Protein AF-A7SRP8-F1 (afdb_monomer_lite)

Sequence (319 aa):
MGIQAYKISFKLIVVVVVVLTVLYFSLIRKPLQKTNQPTSQPNRGVSLLTLNIWFGEYQTRERMVAIGRAVDSIKPGIIAFQEVTFRNLALLKTQDWFKRYTLLLDENSTKLDPYFVVLLTKFKVLNWRNIPFATSRMGRSLLLAQLQINTIDENVQVSIPFTIATSHLESMDYSSKEREKQLAFSLKMLAGFADVCLMGDLNLEPKVDGDILLPLPWFDAWLAILNHTESNGYTWNVGANPYAKISEPDVAENRFDRIICKLSNFAVKSVDILESDNSGAYFSDHFALHAELGVGILSDSRQYNRNASNKLEFRRKIT

Secondary structure (DSSP, 8-state):
---------HHHHHHHHHHHHHHHHHHH-----------PPPBSEEEEEEEE-----TTHHHHHHHHHHHHHHH--SEEEEEEE-HHHHHHHHTSGGGGGSEEE--HHHHTSSSSEEEEEESSEEEEEEEEE-TT-SS--EEEEEEEEEEEEETTEEEEEEEEEEEE----SGGGHHHHHHHHHHHHHHHTT-SSEEEEEE----TTTT-EEEPBTT-EETTTTSTT--GGG--SB-TTT-HHHHHH-TTPPPB--EEEEEE-SSEEEEEEEEE-B-TTS-B-SSBPEEEEEEEES--S-GGGG-TT-BSS-EEE----

Organism: Nematostella vectensis (NCBI:txid45351)

Foldseek 3Di:
DDDDDDDDDPVNVVVVVVVVVVVVVVVPPDPPPPDPAPPDDADQFFKEKEDAQDLDPPCLLLLLVFVLLQCVVSVGQKYKYWFAAPVSVVSNVVHPSQVQWDKDDDCVLPVPARGGMIMTGSFDWPDWDWAFDPPDPRRKIKTKTWGWHFHDDPNDTDTDIAMEIEIQFHADLVCLVRLLVVVQVNCVVCVPHQKYKYWYQSNCFCQRQNDKAAAPLKFWLQLQDPPRDFVVQFQADLVPAVQLCVPPVPDHTGNRITIMIRHAFKDWPDKDWAQTHPVRHGNHSTTMIITIIGTDGDPDSVSRHPPHDNGIDRDHDDD

Radius of gyration: 22.69 Å; chains: 1; bounding box: 45×93×55 Å

pLDDT: mean 87.57, std 16.43, range [34.28, 98.94]

InterPro domains:
  IPR005135 Endonuclease/exonuclease/phosphatase [PF03372] (49-286)
  IPR036691 Endonuclease/exonuclease/phosphatase superfamily [G3DSA:3.60.10.10] (39-296)
  IPR036691 Endonuclease/exonuclease/phosphatase superfamily [SSF56219] (36-293)
  IPR051547 Tyrosyl-DNA phosphodiesterase 2-like [PTHR15822] (38-293)

Structure (mmCIF, N/CA/C/O backbone):
data_AF-A7SRP8-F1
#
_entry.id   AF-A7SRP8-F1
#
loop_
_atom_site.group_PDB
_atom_site.id
_atom_site.type_symbol
_atom_site.label_atom_id
_atom_site.label_alt_id
_atom_site.label_comp_id
_atom_site.label_asym_id
_atom_site.label_entity_id
_atom_site.label_seq_id
_atom_site.pdbx_PDB_ins_code
_atom_site.Cartn_x
_atom_site.Cartn_y
_atom_site.Cartn_z
_atom_site.occupancy
_atom_site.B_iso_or_equiv
_atom_site.auth_seq_id
_atom_site.auth_comp_id
_atom_site.auth_asym_id
_atom_site.auth_atom_id
_atom_site.pdbx_PDB_model_num
ATOM 1 N N . MET A 1 1 ? -9.170 -75.605 13.969 1.00 44.66 1 MET A N 1
ATOM 2 C CA . MET A 1 1 ? -8.667 -74.371 14.612 1.00 44.66 1 MET A CA 1
ATOM 3 C C . MET A 1 1 ? -9.456 -73.202 14.044 1.00 44.66 1 MET A C 1
ATOM 5 O O . MET A 1 1 ? -9.258 -72.864 12.887 1.00 44.66 1 MET A O 1
ATOM 9 N N . GLY A 1 2 ? -10.444 -72.693 14.784 1.00 39.50 2 GLY A N 1
ATOM 10 C CA . GLY A 1 2 ? -11.309 -71.602 14.324 1.00 39.50 2 GLY A CA 1
ATOM 11 C C . GLY A 1 2 ? -10.699 -70.243 14.658 1.00 39.50 2 GLY A C 1
ATOM 12 O O . GLY A 1 2 ? -10.367 -69.996 15.813 1.00 39.50 2 GLY A O 1
ATOM 13 N N . ILE A 1 3 ? -10.541 -69.377 13.656 1.00 46.03 3 ILE A N 1
ATOM 14 C CA . ILE A 1 3 ? -10.105 -67.988 13.838 1.00 46.03 3 ILE A CA 1
ATOM 15 C C . ILE A 1 3 ? -11.324 -67.173 14.281 1.00 46.03 3 ILE A C 1
ATOM 17 O O . ILE A 1 3 ? -12.303 -67.046 13.547 1.00 46.03 3 ILE A O 1
ATOM 21 N N . GLN A 1 4 ? -11.274 -66.635 15.497 1.00 45.31 4 GLN A N 1
ATOM 22 C CA . GLN A 1 4 ? -12.316 -65.776 16.047 1.00 45.31 4 GLN A CA 1
ATOM 23 C C . GLN A 1 4 ? -12.135 -64.354 15.495 1.00 45.31 4 GLN A C 1
ATOM 25 O O . GLN A 1 4 ? -11.216 -63.633 15.877 1.00 45.31 4 GLN A O 1
ATOM 30 N N . ALA A 1 5 ? -12.996 -63.954 14.558 1.00 52.84 5 ALA A N 1
ATOM 31 C CA . ALA A 1 5 ? -13.008 -62.596 14.025 1.00 52.84 5 ALA A CA 1
ATOM 32 C C . ALA A 1 5 ? -13.598 -61.630 15.067 1.00 52.84 5 ALA A C 1
ATOM 34 O O . ALA A 1 5 ? -14.787 -61.688 15.388 1.00 52.84 5 ALA A O 1
ATOM 35 N N . TYR A 1 6 ? -12.770 -60.728 15.595 1.00 57.66 6 TYR A N 1
ATOM 36 C CA . TYR A 1 6 ? -13.219 -59.658 16.483 1.00 57.66 6 TYR A CA 1
ATOM 37 C C . TYR A 1 6 ? -14.038 -58.631 15.688 1.00 57.66 6 TYR A C 1
ATOM 39 O O . TYR A 1 6 ? -13.503 -57.881 14.872 1.00 57.66 6 TYR A O 1
ATOM 47 N N . LYS A 1 7 ? -15.352 -58.571 15.936 1.00 58.12 7 LYS A N 1
ATOM 48 C CA . LYS A 1 7 ? -16.208 -57.475 15.460 1.00 58.12 7 LYS A CA 1
ATOM 49 C C . LYS A 1 7 ? -15.919 -56.223 16.288 1.00 58.12 7 LYS A C 1
ATOM 51 O O . LYS A 1 7 ? -16.481 -56.037 17.364 1.00 58.12 7 LYS A O 1
ATOM 56 N N . ILE A 1 8 ? -15.047 -55.359 15.781 1.00 61.31 8 ILE A N 1
ATOM 57 C CA . ILE A 1 8 ? -14.863 -54.013 16.328 1.00 61.31 8 ILE A CA 1
ATOM 58 C C . ILE A 1 8 ? -16.130 -53.209 16.009 1.00 61.31 8 ILE A C 1
ATOM 60 O O . ILE A 1 8 ? -16.542 -53.116 14.853 1.00 61.31 8 ILE A O 1
ATOM 64 N N . SER A 1 9 ? -16.791 -52.664 17.032 1.00 74.75 9 SER A N 1
ATOM 65 C CA . SER A 1 9 ? -18.028 -51.906 16.825 1.00 74.75 9 SER A CA 1
ATOM 66 C C . SER A 1 9 ? -17.741 -50.585 16.102 1.00 74.75 9 SER A C 1
ATOM 68 O O . SER A 1 9 ? -16.787 -49.879 16.428 1.00 74.75 9 SER A O 1
ATOM 70 N N . PHE A 1 10 ? -18.594 -50.213 15.143 1.00 71.12 10 PHE A N 1
ATOM 71 C CA . PHE A 1 10 ? -18.479 -48.951 14.398 1.00 71.12 10 PHE A CA 1
ATOM 72 C C . PHE A 1 10 ? -18.411 -47.726 15.328 1.00 71.12 10 PHE A C 1
ATOM 74 O O . PHE A 1 10 ? -17.653 -46.793 15.082 1.00 71.12 10 PHE A O 1
ATOM 81 N N . LYS A 1 11 ? -19.128 -47.768 16.461 1.00 71.88 11 LYS A N 1
ATOM 82 C CA . LYS A 1 11 ? -19.061 -46.730 17.502 1.00 71.88 11 LYS A CA 1
ATOM 83 C C . LYS A 1 11 ? -17.658 -46.589 18.099 1.00 71.88 11 LYS A C 1
ATOM 85 O O . LYS A 1 11 ? -17.222 -45.466 18.323 1.00 71.88 11 LYS A O 1
ATOM 90 N N . LEU A 1 12 ? -16.942 -47.694 18.318 1.00 76.00 12 LEU A N 1
ATOM 91 C CA . LEU A 1 12 ? -15.576 -47.660 18.845 1.00 76.00 12 LEU A CA 1
ATOM 92 C C . LEU A 1 12 ? -14.605 -47.037 17.832 1.00 76.00 12 LEU A C 1
ATOM 94 O O . LEU A 1 12 ? -13.764 -46.233 18.216 1.00 76.00 12 LEU A O 1
ATOM 98 N N . ILE A 1 13 ? -14.772 -47.334 16.539 1.00 77.00 13 ILE A N 1
ATOM 99 C CA . ILE A 1 13 ? -13.963 -46.738 15.463 1.00 77.00 13 ILE A CA 1
ATOM 100 C C . ILE A 1 13 ? -14.189 -45.223 15.397 1.00 77.00 13 ILE A C 1
ATOM 102 O O . ILE A 1 13 ? -13.224 -44.465 15.368 1.00 77.00 13 ILE A O 1
ATOM 106 N N . VAL A 1 14 ? -15.446 -44.770 15.440 1.00 77.56 14 VAL A N 1
ATOM 107 C CA . VAL A 1 14 ? -15.775 -43.334 15.416 1.00 77.56 14 VAL A CA 1
ATOM 108 C C . VAL A 1 14 ? -15.189 -42.611 16.630 1.00 77.56 14 VAL A C 1
ATOM 110 O O . VAL A 1 14 ? -14.592 -41.550 16.470 1.00 77.56 14 VAL A O 1
ATOM 113 N N . VAL A 1 15 ? -15.290 -43.192 17.831 1.00 83.94 15 VAL A N 1
ATOM 114 C CA . VAL A 1 15 ? -14.702 -42.602 19.045 1.00 83.94 15 VAL A CA 1
ATOM 115 C C . VAL A 1 15 ? -13.183 -42.496 18.922 1.00 83.94 15 VAL A C 1
ATOM 117 O O . VAL A 1 15 ? -12.629 -41.438 19.207 1.00 83.94 15 VAL A O 1
ATOM 120 N N . VAL A 1 16 ? -12.508 -43.543 18.441 1.00 84.25 16 VAL A N 1
ATOM 121 C CA . VAL A 1 16 ? -11.051 -43.523 18.245 1.00 84.25 16 VAL A CA 1
ATOM 122 C C . VAL A 1 16 ? -10.647 -42.460 17.220 1.00 84.25 16 VAL A C 1
ATOM 124 O O . VAL A 1 16 ? -9.724 -41.695 17.481 1.00 84.25 16 VAL A O 1
ATOM 127 N N . VAL A 1 17 ? -11.360 -42.338 16.096 1.00 82.69 17 VAL A N 1
ATOM 128 C CA . VAL A 1 17 ? -11.073 -41.319 15.070 1.00 82.69 17 VAL A CA 1
ATOM 129 C C . VAL A 1 17 ? -11.290 -39.900 15.601 1.00 82.69 17 VAL A C 1
ATOM 131 O O . VAL A 1 17 ? -10.456 -39.030 15.349 1.00 82.69 17 VAL A O 1
ATOM 134 N N . VAL A 1 18 ? -12.356 -39.654 16.371 1.00 83.44 18 VAL A N 1
ATOM 135 C CA . VAL A 1 18 ? -12.624 -38.342 16.991 1.00 83.44 18 VAL A CA 1
ATOM 136 C C . VAL A 1 18 ? -11.558 -37.999 18.033 1.00 83.44 18 VAL A C 1
ATOM 138 O O . VAL A 1 18 ? -11.040 -36.886 18.045 1.00 83.44 18 VAL A O 1
ATOM 141 N N . VAL A 1 19 ? -11.166 -38.956 18.876 1.00 84.62 19 VAL A N 1
ATOM 142 C CA . VAL A 1 19 ? -10.107 -38.747 19.874 1.00 84.62 19 VAL A CA 1
ATOM 143 C C . VAL A 1 19 ? -8.769 -38.466 19.192 1.00 84.62 19 VAL A C 1
ATOM 145 O O . VAL A 1 19 ? -8.087 -37.513 19.564 1.00 84.62 19 VAL A O 1
ATOM 148 N N . LEU A 1 20 ? -8.412 -39.226 18.153 1.00 80.38 20 LEU A N 1
ATOM 149 C CA . LEU A 1 20 ? -7.174 -39.010 17.404 1.00 80.38 20 LEU A CA 1
ATOM 150 C C . LEU A 1 20 ? -7.172 -37.672 16.656 1.00 80.38 20 LEU A C 1
ATOM 152 O O . LEU A 1 20 ? -6.144 -37.003 16.638 1.00 80.38 20 LEU A O 1
ATOM 156 N N . THR A 1 21 ? -8.305 -37.236 16.096 1.00 73.81 21 THR A N 1
ATOM 157 C CA . THR A 1 21 ? -8.408 -35.911 15.456 1.00 73.81 21 THR A CA 1
ATOM 158 C C . THR A 1 21 ? -8.327 -34.779 16.474 1.00 73.81 21 THR A C 1
ATOM 160 O O . THR A 1 21 ? -7.587 -33.826 16.246 1.00 73.81 21 THR A O 1
ATOM 163 N N . VAL A 1 22 ? -8.991 -34.881 17.629 1.00 74.75 22 VAL A N 1
ATOM 164 C CA . VAL A 1 22 ? -8.872 -33.884 18.708 1.00 74.75 22 VAL A CA 1
ATOM 165 C C . VAL A 1 22 ? -7.436 -33.804 19.235 1.00 74.75 22 VAL A C 1
ATOM 167 O O . VAL A 1 22 ? -6.913 -32.702 19.403 1.00 74.75 22 VAL A O 1
ATOM 170 N N . LEU A 1 23 ? -6.765 -34.944 19.433 1.00 73.44 23 LEU A N 1
ATOM 171 C CA . LEU A 1 23 ? -5.358 -34.988 19.844 1.00 73.44 23 LEU A CA 1
ATOM 172 C C . LEU A 1 23 ? -4.432 -34.413 18.764 1.00 73.44 23 LEU A C 1
ATOM 174 O O . LEU A 1 23 ? -3.546 -33.628 19.089 1.00 73.44 23 LEU A O 1
ATOM 178 N N . TYR A 1 24 ? -4.673 -34.719 17.487 1.00 73.88 24 TYR A N 1
ATOM 179 C CA . TYR A 1 24 ? -3.949 -34.139 16.351 1.00 73.88 24 TYR A CA 1
ATOM 180 C C . TYR A 1 24 ? -4.095 -32.609 16.311 1.00 73.88 24 TYR A C 1
ATOM 182 O O . TYR A 1 24 ? -3.096 -31.892 16.260 1.00 73.88 24 TYR A O 1
ATOM 190 N N . PHE A 1 25 ? -5.315 -32.080 16.453 1.00 63.88 25 PHE A N 1
ATOM 191 C CA . PHE A 1 25 ? -5.549 -30.633 16.527 1.00 63.88 25 PHE A CA 1
ATOM 192 C C . PHE A 1 25 ? -4.970 -29.997 17.801 1.00 63.88 25 PHE A C 1
ATOM 194 O O . PHE A 1 25 ? -4.530 -28.848 17.758 1.00 63.88 25 PHE A O 1
ATOM 201 N N . SER A 1 26 ? -4.920 -30.726 18.920 1.00 64.88 26 SER A N 1
ATOM 202 C CA . SER A 1 26 ? -4.280 -30.264 20.157 1.00 64.88 26 SER A CA 1
ATOM 203 C C . SER A 1 26 ? -2.753 -30.220 20.052 1.00 64.88 26 SER A C 1
ATOM 205 O O . SER A 1 26 ? -2.142 -29.333 20.638 1.00 64.88 26 SER A O 1
ATOM 207 N N . LEU A 1 27 ? -2.137 -31.147 19.314 1.00 63.78 27 LEU A N 1
ATOM 208 C CA . LEU A 1 27 ? -0.685 -31.221 19.114 1.00 63.78 27 LEU A CA 1
ATOM 209 C C . LEU A 1 27 ? -0.180 -30.215 18.064 1.00 63.78 27 LEU A C 1
ATOM 211 O O . LEU A 1 27 ? 0.965 -29.779 18.137 1.00 63.78 27 LEU A O 1
ATOM 215 N N . ILE A 1 28 ? -1.031 -29.810 17.113 1.00 54.53 28 ILE A N 1
ATOM 216 C CA . ILE A 1 28 ? -0.697 -28.809 16.077 1.00 54.53 28 ILE A CA 1
ATOM 217 C C . ILE A 1 28 ? -1.004 -27.380 16.533 1.00 54.53 28 ILE A C 1
ATOM 219 O O . ILE A 1 28 ? -0.460 -26.420 15.979 1.00 54.53 28 ILE A O 1
ATOM 223 N N . ARG A 1 29 ? -1.818 -27.208 17.584 1.00 44.66 29 ARG A N 1
ATOM 224 C CA . ARG A 1 29 ? -1.926 -25.930 18.295 1.00 44.66 29 ARG A CA 1
ATOM 225 C C . ARG A 1 29 ? -0.590 -25.622 18.964 1.00 44.66 29 ARG A C 1
ATOM 227 O O . ARG A 1 29 ? -0.362 -25.940 20.127 1.00 44.66 29 ARG A O 1
ATOM 234 N N . LYS A 1 30 ? 0.292 -24.951 18.222 1.00 43.34 30 LYS A N 1
ATOM 235 C CA . LYS A 1 30 ? 1.431 -24.255 18.814 1.00 43.34 30 LYS A CA 1
ATOM 236 C C . LYS A 1 30 ? 0.884 -23.331 19.909 1.00 43.34 30 LYS A C 1
ATOM 238 O O . LYS A 1 30 ? -0.103 -22.632 19.656 1.00 43.34 30 LYS A O 1
ATOM 243 N N . PRO A 1 31 ? 1.479 -23.315 21.112 1.00 39.53 31 PRO A N 1
ATOM 244 C CA . PRO A 1 31 ? 1.106 -22.332 22.113 1.00 39.53 31 PRO A CA 1
ATOM 245 C C . PRO A 1 31 ? 1.262 -20.946 21.487 1.00 39.53 31 PRO A C 1
ATOM 247 O O . PRO A 1 31 ? 2.284 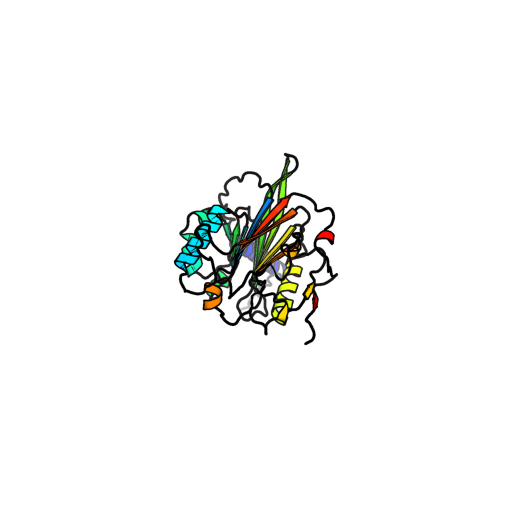-20.660 20.860 1.00 39.53 31 PRO A O 1
ATOM 250 N N . LEU A 1 32 ? 0.230 -20.110 21.626 1.00 38.62 32 LEU A N 1
ATOM 251 C CA . LEU A 1 32 ? 0.307 -18.690 21.300 1.00 38.62 32 LEU A CA 1
ATOM 252 C C . LEU A 1 32 ? 1.546 -18.136 22.002 1.00 38.62 32 LEU A C 1
ATOM 254 O O . LEU A 1 32 ? 1.571 -18.021 23.230 1.00 38.62 32 LEU A O 1
ATOM 258 N N . GLN A 1 33 ? 2.589 -17.830 21.230 1.00 35.84 33 GLN A N 1
ATOM 259 C CA . GLN A 1 33 ? 3.704 -17.059 21.747 1.00 35.84 33 GLN A CA 1
ATOM 260 C C . GLN A 1 33 ? 3.121 -15.719 22.182 1.00 35.84 33 GLN A C 1
ATOM 262 O O . GLN A 1 33 ? 2.649 -14.935 21.360 1.00 35.84 33 GLN A O 1
ATOM 267 N N . LYS A 1 34 ? 3.115 -15.475 23.496 1.00 34.28 34 LYS A N 1
ATOM 268 C CA . LYS A 1 34 ? 2.889 -14.140 24.036 1.00 34.28 34 LYS A CA 1
ATOM 269 C C . LYS A 1 34 ? 4.030 -13.267 23.531 1.00 34.28 34 LYS A C 1
ATOM 271 O O . LYS A 1 34 ? 5.129 -13.290 24.075 1.00 34.28 34 LYS A O 1
ATOM 276 N N . THR A 1 35 ? 3.776 -12.514 22.471 1.00 37.47 35 THR A N 1
ATOM 277 C CA . THR A 1 35 ? 4.610 -11.373 22.121 1.00 37.47 35 THR A CA 1
ATOM 278 C C . THR A 1 35 ? 4.453 -10.354 23.241 1.00 37.47 35 THR A C 1
ATOM 280 O O . THR A 1 35 ? 3.339 -9.885 23.487 1.00 37.47 35 THR A O 1
ATOM 283 N N . ASN A 1 36 ? 5.544 -10.037 23.939 1.00 34.72 36 ASN A N 1
ATOM 284 C CA . ASN A 1 36 ? 5.597 -8.897 24.848 1.00 34.72 36 ASN A CA 1
ATOM 285 C C . ASN A 1 36 ? 5.353 -7.636 24.016 1.00 34.72 36 ASN A C 1
ATOM 287 O O . ASN A 1 36 ? 6.264 -7.129 23.367 1.00 34.72 36 ASN A O 1
ATOM 291 N N . GLN A 1 37 ? 4.104 -7.179 23.973 1.00 45.19 37 GLN A N 1
ATOM 292 C CA . GLN A 1 37 ? 3.762 -5.929 23.319 1.00 45.19 37 GLN A CA 1
ATOM 293 C C . GLN A 1 37 ? 3.942 -4.784 24.320 1.00 45.19 37 GLN A C 1
ATOM 295 O O . GLN A 1 37 ? 3.447 -4.886 25.446 1.00 45.19 37 GLN A O 1
ATOM 300 N N . PRO A 1 38 ? 4.635 -3.698 23.940 1.00 39.12 38 PRO A N 1
ATOM 301 C CA . PRO A 1 38 ? 4.647 -2.490 24.743 1.00 39.12 38 PRO A CA 1
ATOM 302 C C . PRO A 1 38 ? 3.213 -1.970 24.880 1.00 39.12 38 PRO A C 1
ATOM 304 O O . PRO A 1 38 ? 2.466 -1.918 23.903 1.00 39.12 38 PRO A O 1
ATOM 307 N N . THR A 1 39 ? 2.826 -1.569 26.088 1.00 39.41 39 THR A N 1
ATOM 308 C CA . THR A 1 39 ? 1.588 -0.824 26.335 1.00 39.41 39 THR A CA 1
ATOM 309 C C . THR A 1 39 ? 1.635 0.487 25.552 1.00 39.41 39 THR A C 1
ATOM 311 O O . THR A 1 39 ? 2.349 1.416 25.929 1.00 39.41 39 THR A O 1
ATOM 314 N N . SER A 1 40 ? 0.922 0.541 24.426 1.00 49.28 40 SER A N 1
ATOM 315 C CA . SER A 1 40 ? 0.852 1.717 23.560 1.00 49.28 40 SER A CA 1
ATOM 316 C C . SER A 1 40 ? -0.047 2.782 24.183 1.00 49.28 40 SER A C 1
ATOM 318 O O . SER A 1 40 ? -1.163 2.469 24.607 1.00 49.28 40 SER A O 1
ATOM 320 N N . GLN A 1 41 ? 0.399 4.040 24.177 1.00 49.19 41 GLN A N 1
ATOM 321 C CA . GLN A 1 41 ? -0.503 5.169 24.393 1.00 49.19 41 GLN A CA 1
ATOM 322 C C . GLN A 1 41 ? -1.664 5.123 23.384 1.00 49.19 41 GLN A C 1
ATOM 324 O O . GLN A 1 41 ? -1.494 4.568 22.294 1.00 49.19 41 GLN A O 1
ATOM 329 N N . PRO A 1 42 ? -2.843 5.666 23.722 1.00 57.44 42 PRO A N 1
ATOM 330 C CA . PRO A 1 42 ? -3.966 5.647 22.800 1.00 57.44 42 PRO A CA 1
ATOM 331 C C . PRO A 1 42 ? -3.637 6.456 21.543 1.00 57.44 42 PRO A C 1
ATOM 333 O O . PRO A 1 42 ? -3.233 7.618 21.625 1.00 57.44 42 PRO A O 1
ATOM 336 N N . ASN A 1 43 ? -3.813 5.846 20.375 1.00 63.38 43 ASN A N 1
ATOM 337 C CA . ASN A 1 43 ? -3.557 6.514 19.105 1.00 63.38 43 ASN A CA 1
ATOM 338 C C . ASN A 1 43 ? -4.761 7.378 18.735 1.00 63.38 43 ASN A C 1
ATOM 340 O O . ASN A 1 43 ? -5.891 6.915 18.822 1.00 63.38 43 ASN A O 1
ATOM 344 N N . ARG A 1 44 ? -4.552 8.608 18.259 1.00 71.19 44 ARG A N 1
ATOM 345 C CA . ARG A 1 44 ? -5.648 9.474 17.768 1.00 71.19 44 ARG A CA 1
ATOM 346 C C . ARG A 1 44 ? -6.173 9.076 16.376 1.00 71.19 44 ARG A C 1
ATOM 348 O O . ARG A 1 44 ? -7.023 9.762 15.817 1.00 71.19 44 ARG A O 1
ATOM 355 N N . GLY A 1 45 ? -5.652 7.988 15.811 1.00 84.50 45 GLY A N 1
ATOM 356 C CA . GLY A 1 45 ? -5.916 7.566 14.444 1.00 84.50 45 GLY A CA 1
ATOM 357 C C . GLY A 1 45 ? -5.077 6.364 14.007 1.00 84.50 45 GLY A C 1
ATOM 358 O O . GLY A 1 45 ? -4.435 5.698 14.827 1.00 84.50 45 GLY A O 1
ATOM 359 N N . VAL A 1 46 ? -5.080 6.102 12.703 1.00 93.31 46 VAL A N 1
ATOM 360 C CA . VAL A 1 46 ? -4.334 5.030 12.040 1.00 93.31 46 VAL A CA 1
ATOM 361 C C . VAL A 1 46 ? -3.488 5.634 10.931 1.00 93.31 46 VAL A C 1
ATOM 363 O O . VAL A 1 46 ? -4.016 6.113 9.934 1.00 93.31 46 VAL A O 1
ATOM 366 N N . SER A 1 47 ? -2.174 5.566 11.101 1.00 97.25 47 SER A N 1
ATOM 367 C CA . SER A 1 47 ? -1.208 5.970 10.084 1.00 97.25 47 SER A CA 1
ATOM 368 C C . SER A 1 47 ? -0.840 4.762 9.216 1.00 97.25 47 SER A C 1
ATOM 370 O O . SER A 1 47 ? -0.395 3.735 9.750 1.00 97.25 47 SER A O 1
ATOM 372 N N . LEU A 1 48 ? -1.059 4.863 7.906 1.00 98.69 48 LEU A N 1
ATOM 373 C CA . LEU A 1 48 ? -0.847 3.815 6.904 1.00 98.69 48 LEU A CA 1
ATOM 374 C C . LEU A 1 48 ? 0.285 4.215 5.958 1.00 98.69 48 LEU A C 1
ATOM 376 O O . LEU A 1 48 ? 0.265 5.317 5.429 1.00 98.69 48 LEU A O 1
ATOM 380 N N . LEU A 1 49 ? 1.228 3.317 5.690 1.00 98.88 49 LEU A N 1
ATOM 381 C CA . LEU A 1 49 ? 2.254 3.497 4.661 1.00 98.88 49 LEU A CA 1
ATOM 382 C C . LEU A 1 49 ? 2.240 2.291 3.720 1.00 98.88 49 LEU A C 1
ATOM 384 O O . LEU A 1 49 ? 2.296 1.157 4.194 1.00 98.88 49 LEU A O 1
ATOM 388 N N . THR A 1 50 ? 2.209 2.510 2.409 1.00 98.94 50 THR A N 1
ATOM 389 C CA . THR A 1 50 ? 2.413 1.445 1.420 1.00 98.94 50 THR A CA 1
ATOM 390 C C . THR A 1 50 ? 3.468 1.832 0.395 1.00 98.94 50 THR A C 1
ATOM 392 O O . THR A 1 50 ? 3.545 2.995 0.005 1.00 98.94 50 THR A O 1
ATOM 395 N N . LEU A 1 51 ? 4.290 0.865 -0.009 1.00 98.88 51 LEU A N 1
ATOM 396 C CA . LEU A 1 51 ? 5.351 1.058 -0.994 1.00 98.88 51 LEU A CA 1
ATOM 397 C C . LEU A 1 51 ? 5.739 -0.278 -1.646 1.00 98.88 51 LEU A C 1
ATOM 399 O O . LEU A 1 51 ? 6.134 -1.214 -0.943 1.00 98.88 51 LEU A O 1
ATOM 403 N N . ASN A 1 52 ? 5.730 -0.346 -2.975 1.00 98.81 52 ASN A N 1
ATOM 404 C CA . ASN A 1 52 ? 6.521 -1.335 -3.701 1.00 98.81 52 ASN A CA 1
ATOM 405 C C . ASN A 1 52 ? 8.009 -0.966 -3.559 1.00 98.81 52 ASN A C 1
ATOM 407 O O . ASN A 1 52 ? 8.429 0.106 -3.993 1.00 98.81 52 ASN A O 1
ATOM 411 N N . ILE A 1 53 ? 8.801 -1.806 -2.878 1.00 98.56 53 ILE A N 1
ATOM 412 C CA . ILE A 1 53 ? 10.192 -1.474 -2.502 1.00 98.56 53 ILE A CA 1
ATOM 413 C C . ILE A 1 53 ? 11.229 -1.840 -3.571 1.00 98.56 53 ILE A C 1
ATOM 415 O O . ILE A 1 53 ? 12.433 -1.689 -3.316 1.00 98.56 53 ILE A O 1
ATOM 419 N N . TRP A 1 54 ? 10.755 -2.312 -4.728 1.00 98.12 54 TRP A N 1
ATOM 420 C CA . TRP A 1 54 ? 11.527 -2.789 -5.867 1.00 98.12 54 TRP A CA 1
ATOM 421 C C . TRP A 1 54 ? 12.438 -3.966 -5.526 1.00 98.12 54 TRP A C 1
ATOM 423 O O . TRP A 1 54 ? 13.414 -3.841 -4.770 1.00 98.12 54 TRP A O 1
ATOM 433 N N . PHE A 1 55 ? 12.190 -5.128 -6.129 1.00 96.06 55 PHE A N 1
ATOM 434 C CA . PHE A 1 55 ? 13.070 -6.290 -5.937 1.00 96.06 55 PHE A CA 1
ATOM 435 C C . PHE A 1 55 ? 14.452 -6.103 -6.587 1.00 96.06 55 PHE A C 1
ATOM 437 O O . PHE A 1 55 ? 15.365 -6.885 -6.315 1.00 96.06 55 PHE A O 1
ATOM 444 N N . GLY A 1 56 ? 14.609 -5.101 -7.464 1.00 94.50 56 GLY A N 1
ATOM 445 C CA . GLY A 1 56 ? 15.803 -4.888 -8.276 1.00 94.50 56 GLY A CA 1
ATOM 446 C C . GLY A 1 56 ? 17.058 -4.625 -7.445 1.00 94.50 56 GLY A C 1
ATOM 447 O O . GLY A 1 56 ? 17.034 -3.933 -6.429 1.00 94.50 56 GLY A O 1
ATOM 448 N N . GLU A 1 57 ? 18.197 -5.143 -7.900 1.00 93.56 57 GLU A N 1
ATOM 449 C CA . GLU A 1 57 ? 19.435 -5.160 -7.110 1.00 93.56 57 GLU A CA 1
ATOM 450 C C . GLU A 1 57 ? 20.166 -3.804 -7.027 1.00 93.56 57 GLU A C 1
ATOM 452 O O . GLU A 1 57 ? 20.993 -3.581 -6.134 1.00 93.56 57 GLU A O 1
ATOM 457 N N . TYR A 1 58 ? 19.843 -2.874 -7.928 1.00 96.31 58 TYR A N 1
ATOM 458 C CA . TYR A 1 58 ? 20.555 -1.609 -8.116 1.00 96.31 58 TYR A CA 1
ATOM 459 C C . TYR A 1 58 ? 20.473 -0.671 -6.900 1.00 96.31 58 TYR A C 1
ATOM 461 O O . TYR A 1 58 ? 19.440 -0.067 -6.652 1.00 96.31 58 TYR A O 1
ATOM 469 N N . GLN A 1 59 ? 21.564 -0.492 -6.152 1.00 96.94 59 GLN A N 1
ATOM 470 C CA . GLN A 1 59 ? 21.590 0.344 -4.935 1.00 96.94 59 GLN A CA 1
ATOM 471 C C . GLN A 1 59 ? 20.611 -0.113 -3.834 1.00 96.94 59 GLN A C 1
ATOM 473 O O . GLN A 1 59 ? 20.099 0.684 -3.048 1.00 96.94 59 GLN A O 1
ATOM 478 N N . THR A 1 60 ? 20.344 -1.422 -3.743 1.00 97.12 60 THR A N 1
ATOM 479 C CA . THR A 1 60 ? 19.394 -1.977 -2.759 1.00 97.12 60 THR A CA 1
ATOM 480 C C . THR A 1 60 ? 19.692 -1.532 -1.324 1.00 97.12 60 THR A C 1
ATOM 482 O O . THR A 1 60 ? 18.772 -1.268 -0.555 1.00 97.12 60 THR A O 1
ATOM 485 N N . ARG A 1 61 ? 20.968 -1.427 -0.926 1.00 97.44 61 ARG A N 1
ATOM 486 C CA . ARG A 1 61 ? 21.328 -1.043 0.448 1.00 97.44 61 ARG A CA 1
ATOM 487 C C . ARG A 1 61 ? 20.942 0.401 0.745 1.00 97.44 61 ARG A C 1
ATOM 489 O O . ARG A 1 61 ? 20.358 0.668 1.792 1.00 97.44 61 ARG A O 1
ATOM 496 N N . GLU A 1 62 ? 21.264 1.303 -0.168 1.00 97.62 62 GLU A N 1
ATOM 497 C CA . GLU A 1 62 ? 20.965 2.727 -0.090 1.00 97.62 62 GLU A CA 1
ATOM 498 C C . GLU A 1 62 ? 19.451 2.944 -0.042 1.00 97.62 62 GLU A C 1
ATOM 500 O O . GLU A 1 62 ? 18.963 3.622 0.864 1.00 97.62 62 GLU A O 1
ATOM 505 N N . ARG A 1 63 ? 18.708 2.267 -0.928 1.00 98.12 63 ARG A N 1
ATOM 506 C CA . ARG A 1 63 ? 17.239 2.280 -0.950 1.00 98.12 63 ARG A CA 1
ATOM 507 C C . ARG A 1 63 ? 16.634 1.814 0.374 1.00 98.12 63 ARG A C 1
ATOM 509 O O . ARG A 1 63 ? 15.823 2.523 0.965 1.00 98.12 63 ARG A O 1
ATOM 516 N N . MET A 1 64 ? 17.070 0.667 0.907 1.00 98.56 64 MET A N 1
ATOM 517 C CA . MET A 1 64 ? 16.541 0.155 2.181 1.00 98.56 64 MET A CA 1
ATOM 518 C C . MET A 1 64 ? 16.861 1.074 3.369 1.00 98.56 64 MET A C 1
ATOM 520 O O . MET A 1 64 ? 16.063 1.155 4.306 1.00 98.56 64 MET A O 1
ATOM 524 N N . VAL A 1 65 ? 18.004 1.771 3.354 1.00 98.19 65 VAL A N 1
ATOM 525 C CA . VAL A 1 65 ? 18.346 2.783 4.370 1.00 98.19 65 VAL A CA 1
ATOM 526 C C . VAL A 1 65 ? 17.449 4.017 4.244 1.00 98.19 65 VAL A C 1
ATOM 528 O O . VAL A 1 65 ? 16.954 4.501 5.263 1.00 98.19 65 VAL A O 1
ATOM 531 N N . ALA A 1 66 ? 17.196 4.505 3.026 1.00 98.38 66 ALA A N 1
ATOM 532 C CA . ALA A 1 66 ? 16.296 5.634 2.782 1.00 98.38 66 ALA A CA 1
ATOM 533 C C . ALA A 1 66 ? 14.861 5.323 3.243 1.00 98.38 66 ALA A C 1
ATOM 535 O O . ALA A 1 66 ? 14.277 6.086 4.016 1.00 98.38 66 ALA A O 1
ATOM 536 N N . ILE A 1 67 ? 14.339 4.144 2.879 1.00 98.69 67 ILE A N 1
ATOM 537 C CA . ILE A 1 67 ? 13.042 3.640 3.362 1.00 98.69 67 ILE A CA 1
ATOM 538 C C . ILE A 1 67 ? 13.011 3.631 4.893 1.00 98.69 67 ILE A C 1
ATOM 540 O O . ILE A 1 67 ? 12.058 4.111 5.508 1.00 98.69 67 ILE A O 1
ATOM 544 N N . GLY A 1 68 ? 14.066 3.124 5.534 1.00 98.38 68 GLY A N 1
ATOM 545 C CA . GLY A 1 68 ? 14.126 3.066 6.988 1.00 98.38 68 GLY A CA 1
ATOM 546 C C . GLY A 1 68 ? 14.131 4.429 7.674 1.00 98.38 68 GLY A C 1
ATOM 547 O O . GLY A 1 68 ? 13.466 4.587 8.697 1.00 98.38 68 GLY A O 1
ATOM 548 N N . ARG A 1 69 ? 14.805 5.434 7.103 1.00 98.25 69 ARG A N 1
ATOM 549 C CA . ARG A 1 69 ? 14.765 6.821 7.603 1.00 98.25 69 ARG A CA 1
ATOM 550 C C . ARG A 1 69 ? 13.369 7.423 7.493 1.00 98.25 69 ARG A C 1
ATOM 552 O O . ARG A 1 69 ? 12.909 8.044 8.449 1.00 98.25 69 ARG A O 1
ATOM 559 N N . ALA A 1 70 ? 12.677 7.203 6.375 1.00 97.75 70 ALA A N 1
ATOM 560 C CA . ALA A 1 70 ? 11.297 7.653 6.215 1.00 97.75 70 ALA A CA 1
ATOM 561 C C . ALA A 1 70 ? 10.372 6.990 7.248 1.00 97.75 70 ALA A C 1
ATOM 563 O O . ALA A 1 70 ? 9.638 7.680 7.956 1.00 97.75 70 ALA A O 1
ATOM 564 N N . VAL A 1 71 ? 10.477 5.669 7.430 1.00 98.25 71 VAL A N 1
ATOM 565 C CA . VAL A 1 71 ? 9.707 4.936 8.450 1.00 98.25 71 VAL A CA 1
ATOM 566 C C . VAL A 1 71 ? 10.039 5.401 9.874 1.00 98.25 71 VAL A C 1
ATOM 568 O O . VAL A 1 71 ? 9.154 5.426 10.736 1.00 98.25 71 VAL A O 1
ATOM 571 N N . ASP A 1 72 ? 11.292 5.760 10.154 1.00 96.81 72 ASP A N 1
ATOM 572 C CA . ASP A 1 72 ? 11.709 6.266 11.464 1.00 96.81 72 ASP A CA 1
ATOM 573 C C . ASP A 1 72 ? 11.221 7.691 11.739 1.00 96.81 72 ASP A C 1
ATOM 575 O O . ASP A 1 72 ? 10.859 7.995 12.876 1.00 96.81 72 ASP A O 1
ATOM 579 N N . SER A 1 73 ? 11.126 8.521 10.699 1.00 95.75 73 SER A N 1
ATOM 580 C CA . SER A 1 73 ? 10.562 9.871 10.767 1.00 95.75 73 SER A CA 1
ATOM 581 C C . SER A 1 73 ? 9.042 9.842 10.950 1.00 95.75 73 SER A C 1
ATOM 583 O O . SER A 1 73 ? 8.520 10.382 11.925 1.00 95.75 73 SER A O 1
ATOM 585 N N . ILE A 1 74 ? 8.335 9.166 10.040 1.00 96.06 74 ILE A N 1
ATOM 586 C CA . ILE A 1 74 ? 6.865 9.134 9.975 1.00 96.06 74 ILE A CA 1
ATOM 587 C C . ILE A 1 74 ? 6.284 8.300 11.115 1.00 96.06 74 ILE A C 1
ATOM 589 O O . ILE A 1 74 ? 5.249 8.637 11.682 1.00 96.06 74 ILE A O 1
ATOM 593 N N . LYS A 1 75 ? 6.960 7.202 11.481 1.00 96.88 75 LYS A N 1
ATOM 594 C CA . LYS A 1 75 ? 6.489 6.237 12.483 1.00 96.88 75 LYS A CA 1
ATOM 595 C C . LYS A 1 75 ? 5.053 5.764 12.177 1.00 96.88 75 LYS A C 1
ATOM 597 O O . LYS A 1 75 ? 4.231 5.785 13.099 1.00 96.88 75 LYS A O 1
ATOM 602 N N . PRO A 1 76 ? 4.765 5.234 10.973 1.00 97.81 76 PRO A N 1
ATOM 603 C CA . PRO A 1 76 ? 3.434 4.734 10.638 1.00 97.81 76 PRO A CA 1
ATOM 604 C C . PRO A 1 76 ? 2.954 3.663 11.629 1.00 97.81 76 PRO A C 1
ATOM 606 O O . PRO A 1 76 ? 3.744 3.013 12.323 1.00 97.81 76 PRO A O 1
ATOM 609 N N . GLY A 1 77 ? 1.639 3.500 11.749 1.00 97.75 77 GLY A N 1
ATOM 610 C CA . GLY A 1 77 ? 1.032 2.452 12.573 1.00 97.75 77 GLY A CA 1
ATOM 611 C C . GLY A 1 77 ? 1.016 1.103 11.857 1.00 97.75 77 GLY A C 1
ATOM 612 O O . GLY A 1 77 ? 1.167 0.052 12.492 1.00 97.75 77 GLY A O 1
ATOM 613 N N . ILE A 1 78 ? 0.856 1.144 10.534 1.00 98.75 78 ILE A N 1
ATOM 614 C CA . ILE A 1 78 ? 0.794 -0.008 9.639 1.00 98.75 78 ILE A CA 1
ATOM 615 C C . ILE A 1 78 ? 1.614 0.301 8.384 1.00 98.75 78 ILE A C 1
ATOM 617 O O . ILE A 1 78 ? 1.491 1.382 7.817 1.00 98.75 78 ILE A O 1
ATOM 621 N N . ILE A 1 79 ? 2.428 -0.656 7.953 1.00 98.94 79 ILE A N 1
ATOM 622 C CA . ILE A 1 79 ? 3.249 -0.591 6.746 1.00 98.94 79 ILE A CA 1
ATOM 623 C C . ILE A 1 79 ? 2.918 -1.800 5.876 1.00 98.94 79 ILE A C 1
ATOM 625 O O . ILE A 1 79 ? 2.859 -2.917 6.391 1.00 98.94 79 ILE A O 1
ATOM 629 N N . ALA A 1 80 ? 2.746 -1.592 4.578 1.00 98.88 80 ALA A N 1
ATOM 630 C CA . ALA A 1 80 ? 2.679 -2.641 3.574 1.00 98.88 80 ALA A CA 1
ATOM 631 C C . ALA A 1 80 ? 3.820 -2.469 2.575 1.00 98.88 80 ALA A C 1
ATOM 633 O O . ALA A 1 80 ? 3.942 -1.411 1.962 1.00 98.88 80 ALA A O 1
ATOM 634 N N . PHE A 1 81 ? 4.630 -3.509 2.396 1.00 98.81 81 PHE A N 1
ATOM 635 C CA . PHE A 1 81 ? 5.635 -3.523 1.339 1.00 98.81 81 PHE A CA 1
ATOM 636 C C . PHE A 1 81 ? 5.335 -4.609 0.315 1.00 98.81 81 PHE A C 1
ATOM 638 O O . PHE A 1 81 ? 4.960 -5.726 0.684 1.00 98.81 81 PHE A O 1
ATOM 645 N N . GLN A 1 82 ? 5.519 -4.266 -0.958 1.00 98.69 82 GLN A N 1
ATOM 646 C CA . GLN A 1 82 ? 5.459 -5.175 -2.104 1.00 98.69 82 GLN A CA 1
ATOM 647 C C . GLN A 1 82 ? 6.863 -5.351 -2.700 1.00 98.69 82 GLN A C 1
ATOM 649 O O . GLN A 1 82 ? 7.752 -4.560 -2.404 1.00 98.69 82 GLN A O 1
ATOM 654 N N . GLU A 1 83 ? 7.076 -6.415 -3.478 1.00 97.81 83 GLU A N 1
ATOM 655 C CA . GLU A 1 83 ? 8.394 -6.801 -4.026 1.00 97.81 83 GLU A CA 1
ATOM 656 C C . GLU A 1 83 ? 9.508 -6.980 -2.982 1.00 97.81 83 GLU A C 1
ATOM 658 O O . GLU A 1 83 ? 10.700 -6.736 -3.196 1.00 97.81 83 GLU A O 1
ATOM 663 N N . VAL A 1 84 ? 9.123 -7.467 -1.808 1.00 97.94 84 VAL A N 1
ATOM 664 C CA . VAL A 1 84 ? 10.073 -7.821 -0.763 1.00 97.94 84 VAL A CA 1
ATOM 665 C C . VAL A 1 84 ? 10.790 -9.103 -1.160 1.00 97.94 84 VAL A C 1
ATOM 667 O O . VAL A 1 84 ? 10.159 -10.105 -1.473 1.00 97.94 84 VAL A O 1
ATOM 670 N N . THR A 1 85 ? 12.115 -9.096 -1.097 1.00 96.25 85 THR A N 1
ATOM 671 C CA . THR A 1 85 ? 12.960 -10.284 -1.235 1.00 96.25 85 THR A CA 1
ATOM 672 C C . THR A 1 85 ? 13.552 -10.635 0.127 1.00 96.25 85 THR A C 1
ATOM 674 O O . THR A 1 85 ? 13.645 -9.794 1.025 1.00 96.25 85 THR A O 1
ATOM 677 N N . PHE A 1 86 ? 14.034 -11.865 0.319 1.00 94.69 86 PHE A N 1
ATOM 678 C CA . PHE A 1 86 ? 14.739 -12.198 1.566 1.00 94.69 86 PHE A CA 1
ATOM 679 C C . PHE A 1 86 ? 15.972 -11.311 1.799 1.00 94.69 86 PHE A C 1
ATOM 681 O O . PHE A 1 86 ? 16.300 -11.000 2.946 1.00 94.69 86 PHE A O 1
ATOM 688 N N . ARG A 1 87 ? 16.629 -10.862 0.721 1.00 94.62 87 ARG A N 1
ATOM 689 C CA . ARG A 1 87 ? 17.802 -9.986 0.783 1.00 94.62 87 ARG A CA 1
ATOM 690 C C . ARG A 1 87 ? 17.443 -8.584 1.269 1.00 94.62 87 ARG A C 1
ATOM 692 O O . ARG A 1 87 ? 18.065 -8.101 2.216 1.00 94.62 87 ARG A O 1
ATOM 699 N N . ASN A 1 88 ? 16.459 -7.931 0.650 1.00 97.06 88 ASN A N 1
ATOM 700 C CA . ASN A 1 88 ? 16.080 -6.575 1.050 1.00 97.06 88 ASN A CA 1
ATOM 701 C C . ASN A 1 88 ? 15.401 -6.576 2.438 1.00 97.06 88 ASN A C 1
ATOM 703 O O . ASN A 1 88 ? 15.711 -5.721 3.268 1.00 97.06 88 ASN A O 1
ATOM 707 N N . LEU A 1 89 ? 14.640 -7.625 2.782 1.00 97.44 89 LEU A N 1
ATOM 708 C CA . LEU A 1 89 ? 14.091 -7.820 4.124 1.00 97.44 89 LEU A CA 1
ATOM 709 C C . LEU A 1 89 ? 15.183 -7.967 5.191 1.00 97.44 89 LEU A C 1
ATOM 711 O O . LEU A 1 89 ? 15.034 -7.432 6.291 1.00 97.44 89 LEU A O 1
ATOM 715 N N . ALA A 1 90 ? 16.281 -8.669 4.894 1.00 97.06 90 ALA A N 1
ATOM 716 C CA . ALA A 1 90 ? 17.411 -8.776 5.815 1.00 97.06 90 ALA A CA 1
ATOM 717 C C . ALA A 1 90 ? 18.027 -7.399 6.117 1.00 97.06 90 ALA A C 1
ATOM 719 O O . ALA A 1 90 ? 18.295 -7.103 7.278 1.00 97.06 90 ALA A O 1
ATOM 720 N N . LEU A 1 91 ? 18.170 -6.533 5.107 1.00 98.31 91 LEU A N 1
ATOM 721 C CA . LEU A 1 91 ? 18.660 -5.157 5.269 1.00 98.31 91 LEU A CA 1
ATOM 722 C C . LEU A 1 91 ? 17.686 -4.266 6.055 1.00 98.31 91 LEU A C 1
ATOM 724 O O . LEU A 1 91 ? 18.111 -3.429 6.851 1.00 98.31 91 LEU A O 1
ATOM 728 N N . LEU A 1 92 ? 16.375 -4.436 5.868 1.00 98.38 92 LEU A N 1
ATOM 729 C CA . LEU A 1 92 ? 15.372 -3.732 6.675 1.00 98.38 92 LEU A CA 1
ATOM 730 C C . LEU A 1 92 ? 15.460 -4.170 8.148 1.00 98.38 92 LEU A C 1
ATOM 732 O O . LEU A 1 92 ? 15.466 -3.324 9.041 1.00 98.38 92 LEU A O 1
ATOM 736 N N . LYS A 1 93 ? 15.629 -5.475 8.409 1.00 98.38 93 LYS A N 1
ATOM 737 C CA . LYS A 1 93 ? 15.748 -6.049 9.764 1.00 98.38 93 LYS A CA 1
ATOM 738 C C . LYS A 1 93 ? 16.977 -5.576 10.547 1.00 98.38 93 LYS A C 1
ATOM 740 O O . LYS A 1 93 ? 16.942 -5.619 11.775 1.00 98.38 93 LYS A O 1
ATOM 745 N N . THR A 1 94 ? 18.052 -5.129 9.888 1.00 98.19 94 THR A N 1
ATOM 746 C CA . THR A 1 94 ? 19.237 -4.607 10.598 1.00 98.19 94 THR A CA 1
ATOM 747 C C . THR A 1 94 ? 19.033 -3.211 11.183 1.00 98.19 94 THR A C 1
ATOM 749 O O . THR A 1 94 ? 19.855 -2.761 11.976 1.00 98.19 94 THR A O 1
ATOM 752 N N . GLN A 1 95 ? 17.978 -2.502 10.781 1.00 98.25 95 GLN A N 1
ATOM 753 C CA . GLN A 1 95 ? 17.739 -1.120 11.183 1.00 98.25 95 GLN A CA 1
ATOM 754 C C . GLN A 1 95 ? 16.857 -1.053 12.437 1.00 98.25 95 GLN A C 1
ATOM 756 O O . GLN A 1 95 ? 15.900 -1.815 12.582 1.00 98.25 95 GLN A O 1
ATOM 761 N N . ASP A 1 96 ? 17.145 -0.120 13.348 1.00 97.94 96 ASP A N 1
ATOM 762 C CA . ASP A 1 96 ? 16.483 -0.066 14.662 1.00 97.94 96 ASP A CA 1
ATOM 763 C C . ASP A 1 96 ? 14.974 0.170 14.590 1.00 97.94 96 ASP A C 1
ATOM 765 O O . ASP A 1 96 ? 14.230 -0.322 15.445 1.00 97.94 96 ASP A O 1
ATOM 769 N N . TRP A 1 97 ? 14.501 0.861 13.549 1.00 97.88 97 TRP A N 1
ATOM 770 C CA . TRP A 1 97 ? 13.078 1.111 13.358 1.00 97.88 97 TRP A CA 1
ATOM 771 C C . TRP A 1 97 ? 12.259 -0.178 13.279 1.00 97.88 97 TRP A C 1
ATOM 773 O O . TRP A 1 97 ? 11.121 -0.205 13.757 1.00 97.88 97 TRP A O 1
ATOM 783 N N . PHE A 1 98 ? 12.844 -1.246 12.726 1.00 98.44 98 PHE A N 1
ATOM 784 C CA . PHE A 1 98 ? 12.164 -2.507 12.441 1.00 98.44 98 PHE A CA 1
ATOM 785 C C . PHE A 1 98 ? 11.679 -3.188 13.721 1.00 98.44 98 PHE A C 1
ATOM 787 O O . PHE A 1 98 ? 10.582 -3.740 13.762 1.00 98.44 98 PHE A O 1
ATOM 794 N N . LYS A 1 99 ? 12.454 -3.070 14.808 1.00 97.56 99 LYS A N 1
ATOM 795 C CA . LYS A 1 99 ? 12.168 -3.681 16.119 1.00 97.56 99 LYS A CA 1
ATOM 796 C C . LYS A 1 99 ? 10.854 -3.194 16.742 1.00 97.56 99 LYS A C 1
ATOM 798 O O . LYS A 1 99 ? 10.338 -3.838 17.649 1.00 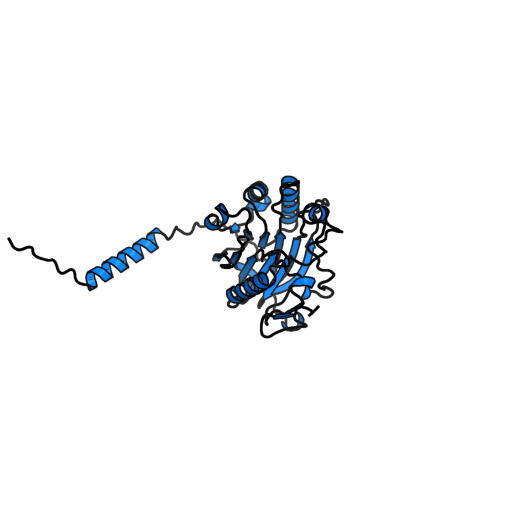97.56 99 LYS A O 1
ATOM 803 N N . ARG A 1 100 ? 10.309 -2.064 16.275 1.00 97.44 100 ARG A N 1
ATOM 804 C CA . ARG A 1 100 ? 9.035 -1.506 16.760 1.00 97.44 100 ARG A CA 1
ATOM 805 C C . ARG A 1 100 ? 7.804 -2.178 16.162 1.00 97.44 100 ARG A C 1
ATOM 807 O O . ARG A 1 100 ? 6.700 -1.901 16.624 1.00 97.44 100 ARG A O 1
ATOM 814 N N . TYR A 1 101 ? 7.976 -2.999 15.132 1.00 98.50 101 TYR A N 1
ATOM 815 C CA . TYR A 1 101 ? 6.867 -3.557 14.379 1.00 98.50 101 TYR A CA 1
ATOM 816 C C . TYR A 1 101 ? 6.819 -5.078 14.491 1.00 98.50 101 TYR A C 1
ATOM 818 O O . TYR A 1 101 ? 7.833 -5.771 14.455 1.00 98.50 101 TYR A O 1
ATOM 826 N N . THR A 1 102 ? 5.600 -5.599 14.564 1.00 98.50 102 THR A N 1
ATOM 827 C CA . THR A 1 102 ? 5.318 -7.011 14.315 1.00 98.50 102 THR A CA 1
ATOM 828 C C . THR A 1 102 ? 5.294 -7.226 12.807 1.00 98.50 102 THR A C 1
ATOM 830 O O . THR A 1 102 ? 4.484 -6.609 12.117 1.00 98.50 102 THR A O 1
ATOM 833 N N . LEU A 1 103 ? 6.183 -8.084 12.309 1.00 98.38 103 LEU A N 1
ATOM 834 C CA . LEU A 1 103 ? 6.244 -8.491 10.907 1.00 98.38 103 LEU A CA 1
ATOM 835 C C . LEU A 1 103 ? 5.276 -9.652 10.656 1.00 98.38 103 LEU A C 1
ATOM 837 O O . LEU A 1 103 ? 5.338 -10.670 11.344 1.00 98.38 103 LEU A O 1
ATOM 841 N N . LEU A 1 104 ? 4.430 -9.510 9.641 1.00 98.00 104 LEU A N 1
ATOM 842 C CA . LEU A 1 104 ? 3.537 -10.546 9.143 1.00 98.00 104 LEU A CA 1
ATOM 843 C C . LEU A 1 104 ? 3.986 -10.933 7.738 1.00 98.00 104 LEU A C 1
ATOM 845 O O . LEU A 1 104 ? 3.956 -10.113 6.817 1.00 98.00 104 LEU A O 1
ATOM 849 N N . LEU A 1 105 ? 4.416 -12.183 7.603 1.00 93.50 105 LEU A N 1
ATOM 850 C CA . LEU A 1 105 ? 4.773 -12.804 6.337 1.00 93.50 105 LEU A CA 1
ATOM 851 C C . LEU A 1 105 ? 4.515 -14.313 6.424 1.00 93.50 105 LEU A C 1
ATOM 853 O O . LEU A 1 105 ? 4.660 -14.905 7.495 1.00 93.50 105 LEU A O 1
ATOM 857 N N . ASP A 1 106 ? 4.142 -14.940 5.313 1.00 85.94 106 ASP A N 1
ATOM 858 C CA . ASP A 1 106 ? 3.986 -16.395 5.249 1.00 85.94 106 ASP A CA 1
ATOM 859 C C . ASP A 1 106 ? 5.258 -17.044 4.692 1.00 85.94 106 ASP A C 1
ATOM 861 O O . ASP A 1 106 ? 5.370 -17.306 3.497 1.00 85.94 106 ASP A O 1
ATOM 865 N N . GLU A 1 107 ? 6.212 -17.326 5.585 1.00 77.94 107 GLU A N 1
ATOM 866 C CA . GLU A 1 107 ? 7.515 -17.925 5.250 1.00 77.94 107 GLU A CA 1
ATOM 867 C C . GLU A 1 107 ? 7.427 -19.243 4.470 1.00 77.94 107 GLU A C 1
ATOM 869 O O . GLU A 1 107 ? 8.370 -19.598 3.764 1.00 77.94 107 GLU A O 1
ATOM 874 N N . ASN A 1 108 ? 6.343 -20.008 4.618 1.00 70.50 108 ASN A N 1
ATOM 875 C CA . ASN A 1 108 ? 6.214 -21.280 3.913 1.00 70.50 108 ASN A CA 1
ATOM 876 C C . ASN A 1 108 ? 5.810 -21.058 2.460 1.00 70.50 108 ASN A C 1
ATOM 878 O O . ASN A 1 108 ? 6.357 -21.722 1.582 1.00 70.50 108 ASN A O 1
ATOM 882 N N . SER A 1 109 ? 4.896 -20.116 2.216 1.00 64.44 109 SER A N 1
ATOM 883 C CA . SER A 1 109 ? 4.527 -19.724 0.854 1.00 64.44 109 SER A CA 1
ATOM 884 C C . SER A 1 109 ? 5.678 -19.020 0.129 1.00 64.44 109 SER A C 1
ATOM 886 O O . SER A 1 109 ? 5.944 -19.328 -1.024 1.00 64.44 109 SER A O 1
ATOM 888 N N . THR A 1 110 ? 6.442 -18.173 0.827 1.00 71.00 110 THR A N 1
ATOM 889 C CA . THR A 1 110 ? 7.400 -17.262 0.184 1.00 71.00 110 THR A CA 1
ATOM 890 C C . THR A 1 110 ? 8.779 -17.852 -0.093 1.00 71.00 110 THR A C 1
ATOM 892 O O . THR A 1 110 ? 9.569 -17.237 -0.799 1.00 71.00 110 THR A O 1
ATOM 895 N N . LYS A 1 111 ? 9.113 -19.038 0.433 1.00 69.19 111 LYS A N 1
ATOM 896 C CA . LYS A 1 111 ? 10.430 -19.673 0.205 1.00 69.19 111 LYS A CA 1
ATOM 897 C C . LYS A 1 111 ? 10.717 -20.010 -1.256 1.00 69.19 111 LYS A C 1
ATOM 899 O O . LYS A 1 111 ? 11.883 -20.151 -1.614 1.00 69.19 111 LYS A O 1
ATOM 904 N N . LEU A 1 112 ? 9.671 -20.206 -2.051 1.00 69.56 112 LEU A N 1
ATOM 905 C CA . LEU A 1 112 ? 9.779 -20.556 -3.466 1.00 69.56 112 LEU A CA 1
ATOM 906 C C . LEU A 1 112 ? 9.577 -19.346 -4.382 1.00 69.56 112 LEU A C 1
ATOM 908 O O . LEU A 1 112 ? 9.911 -19.430 -5.562 1.00 69.56 112 LEU A O 1
ATOM 912 N N . ASP A 1 113 ? 9.075 -18.235 -3.843 1.00 77.50 113 ASP A N 1
ATOM 913 C CA . ASP A 1 113 ? 8.784 -17.038 -4.617 1.00 77.50 113 ASP A CA 1
ATOM 914 C C . ASP A 1 113 ? 10.012 -16.112 -4.662 1.00 77.50 113 ASP A C 1
ATOM 916 O O . ASP A 1 113 ? 10.676 -15.903 -3.641 1.00 77.50 113 ASP A O 1
ATOM 920 N N . PRO A 1 114 ? 10.331 -15.515 -5.826 1.00 85.75 114 PRO A N 1
ATOM 921 C CA . PRO A 1 114 ? 11.460 -14.592 -5.950 1.00 85.75 114 PRO A CA 1
ATOM 922 C C . PRO A 1 114 ? 11.251 -13.294 -5.153 1.00 85.75 114 PRO A C 1
ATOM 924 O O . PRO A 1 114 ? 12.222 -12.646 -4.762 1.00 85.75 114 PRO A O 1
ATOM 927 N N . TYR A 1 115 ? 9.994 -12.926 -4.896 1.00 93.88 115 TYR A N 1
ATOM 928 C CA . TYR A 1 115 ? 9.587 -11.783 -4.088 1.00 93.88 115 TYR A CA 1
ATOM 929 C C . TYR A 1 115 ? 8.190 -12.014 -3.496 1.00 93.88 115 TYR A C 1
ATOM 931 O O . TYR A 1 115 ? 7.453 -12.893 -3.935 1.00 93.88 115 TYR A O 1
ATOM 939 N N . PHE A 1 116 ? 7.811 -11.217 -2.501 1.00 96.25 116 PHE A N 1
ATOM 940 C CA . PHE A 1 116 ? 6.549 -11.352 -1.779 1.00 96.25 116 PHE A CA 1
ATOM 941 C C . PHE A 1 116 ? 6.073 -10.019 -1.187 1.00 96.25 116 PHE A C 1
ATOM 943 O O . PHE A 1 116 ? 6.753 -8.996 -1.272 1.00 96.25 116 PHE A O 1
ATOM 950 N N . VAL A 1 117 ? 4.882 -10.026 -0.585 1.00 97.75 117 VAL A N 1
ATOM 951 C CA . VAL A 1 117 ? 4.349 -8.893 0.185 1.00 97.75 117 VAL A CA 1
ATOM 952 C C . VAL A 1 117 ? 4.534 -9.123 1.683 1.00 97.75 117 VAL A C 1
ATOM 954 O O . VAL A 1 117 ? 4.521 -10.265 2.150 1.00 97.75 117 VAL A O 1
ATOM 957 N N . VAL A 1 118 ? 4.670 -8.049 2.459 1.00 98.44 118 VAL A N 1
ATOM 958 C CA . VAL A 1 118 ? 4.681 -8.113 3.930 1.00 98.44 118 VAL A CA 1
ATOM 959 C C . VAL A 1 118 ? 3.823 -7.010 4.533 1.00 98.44 118 VAL A C 1
ATOM 961 O O . VAL A 1 118 ? 3.670 -5.933 3.955 1.00 98.44 118 VAL A O 1
ATOM 964 N N . LEU A 1 119 ? 3.322 -7.261 5.741 1.00 98.75 119 LEU A N 1
ATOM 965 C CA . LEU A 1 119 ? 2.753 -6.229 6.604 1.00 98.75 119 LEU A CA 1
ATOM 966 C C . LEU A 1 119 ? 3.635 -6.050 7.836 1.00 98.75 119 LEU A C 1
ATOM 968 O O . LEU A 1 119 ? 4.078 -7.027 8.437 1.00 98.75 119 LEU A O 1
ATOM 972 N N . LEU A 1 120 ? 3.844 -4.807 8.254 1.00 98.81 120 LEU A N 1
ATOM 973 C CA . LEU A 1 120 ? 4.442 -4.479 9.542 1.00 98.81 120 LEU A CA 1
ATOM 974 C C . LEU A 1 120 ? 3.471 -3.615 10.338 1.00 98.81 120 LEU A C 1
ATOM 976 O O . LEU A 1 120 ? 2.894 -2.672 9.806 1.00 98.81 120 LEU A O 1
ATOM 980 N N . THR A 1 121 ? 3.275 -3.905 11.620 1.00 98.56 121 THR A N 1
ATOM 981 C CA . THR A 1 121 ? 2.344 -3.119 12.439 1.00 98.56 121 THR A CA 1
ATOM 982 C C . THR A 1 121 ? 2.801 -2.952 13.879 1.00 98.56 121 THR A C 1
ATOM 984 O O . THR A 1 121 ? 3.431 -3.837 14.457 1.00 98.56 121 THR A O 1
ATOM 987 N N . LYS A 1 122 ? 2.460 -1.803 14.468 1.00 96.81 122 LYS A N 1
ATOM 988 C CA . LYS A 1 122 ? 2.598 -1.542 15.910 1.00 96.81 122 LYS A CA 1
ATOM 989 C C . LYS A 1 122 ? 1.390 -2.016 16.711 1.00 96.81 122 LYS A C 1
ATOM 991 O O . LYS A 1 122 ? 1.457 -2.085 17.935 1.00 96.81 122 LYS A O 1
ATOM 996 N N . PHE A 1 123 ? 0.277 -2.285 16.035 1.00 96.19 123 PHE A N 1
ATOM 997 C CA . PHE A 1 123 ? -0.967 -2.667 16.678 1.00 96.19 123 PHE A CA 1
ATOM 998 C C . PHE A 1 123 ? -0.949 -4.133 17.099 1.00 96.19 123 PHE A C 1
ATOM 1000 O O . PHE A 1 123 ? -0.191 -4.962 16.587 1.00 96.19 123 PHE A O 1
ATOM 1007 N N . LYS A 1 124 ? -1.826 -4.469 18.042 1.00 96.00 124 LYS A N 1
ATOM 1008 C CA . LYS A 1 124 ? -2.037 -5.855 18.437 1.00 96.00 124 LYS A CA 1
ATOM 1009 C C . LYS A 1 124 ? -2.696 -6.620 17.296 1.00 96.00 124 LYS A C 1
ATOM 1011 O O . LYS A 1 124 ? -3.794 -6.273 16.869 1.00 96.00 124 LYS A O 1
ATOM 1016 N N . VAL A 1 125 ? -2.032 -7.677 16.840 1.00 98.06 125 VAL A N 1
ATOM 1017 C CA . VAL A 1 125 ? -2.535 -8.570 15.794 1.00 98.06 125 VAL A CA 1
ATOM 1018 C C . VAL A 1 125 ? -3.444 -9.611 16.439 1.00 98.06 125 VAL A C 1
ATOM 1020 O O . VAL A 1 125 ? -3.016 -10.361 17.313 1.00 98.06 125 VAL A O 1
ATOM 1023 N N . LEU A 1 126 ? -4.709 -9.638 16.028 1.00 97.25 126 LEU A N 1
ATOM 1024 C CA . LEU A 1 126 ? -5.700 -10.605 16.504 1.00 97.25 126 LEU A CA 1
ATOM 1025 C C . LEU A 1 126 ? -5.685 -11.876 15.657 1.00 97.25 126 LEU A C 1
ATOM 1027 O O . LEU A 1 126 ? -5.770 -12.983 16.183 1.00 97.25 126 LEU A O 1
ATOM 1031 N N . ASN A 1 127 ? -5.583 -11.703 14.342 1.00 97.50 127 ASN A N 1
ATOM 1032 C CA . ASN A 1 127 ? -5.532 -12.782 13.370 1.00 97.50 127 ASN A CA 1
ATOM 1033 C C . ASN A 1 127 ? -4.905 -12.267 12.072 1.00 97.50 127 ASN A C 1
ATOM 1035 O O . ASN A 1 127 ? -4.996 -11.077 11.775 1.00 97.50 127 ASN A O 1
ATOM 1039 N N . TRP A 1 128 ? -4.313 -13.145 11.273 1.00 98.25 128 TRP A N 1
ATOM 1040 C CA . TRP A 1 128 ? -3.832 -12.809 9.936 1.00 98.25 128 TRP A CA 1
ATOM 1041 C C . TRP A 1 128 ? -3.767 -14.064 9.066 1.00 98.25 128 TRP A C 1
ATOM 1043 O O . TRP A 1 128 ? -3.754 -15.186 9.572 1.00 98.25 128 TRP A O 1
ATOM 1053 N N . ARG A 1 129 ? -3.758 -13.876 7.747 1.00 96.31 129 ARG A N 1
ATOM 1054 C CA . ARG A 1 129 ? -3.573 -14.960 6.775 1.00 96.31 129 ARG A CA 1
ATOM 1055 C C . ARG A 1 129 ? -3.037 -14.416 5.460 1.00 96.31 129 ARG A C 1
ATOM 1057 O O . ARG A 1 129 ? -3.392 -13.302 5.073 1.00 96.31 129 ARG A O 1
ATOM 1064 N N . ASN A 1 130 ? -2.249 -15.234 4.774 1.00 96.25 130 ASN A N 1
ATOM 1065 C CA . ASN A 1 130 ? -1.885 -15.020 3.383 1.00 96.25 130 ASN A CA 1
ATOM 1066 C C . ASN A 1 130 ? -2.748 -15.918 2.486 1.00 96.25 130 ASN A C 1
ATOM 1068 O O . ASN A 1 130 ? -2.922 -17.099 2.788 1.00 96.25 130 ASN A O 1
ATOM 1072 N N . ILE A 1 131 ? -3.328 -15.365 1.423 1.00 95.88 131 ILE A N 1
ATOM 1073 C CA . ILE A 1 131 ? -4.198 -16.103 0.501 1.00 95.88 131 ILE A CA 1
ATOM 1074 C C . ILE A 1 131 ? -3.643 -15.965 -0.919 1.00 95.88 131 ILE A C 1
ATOM 1076 O O . ILE A 1 131 ? -3.816 -14.905 -1.522 1.00 95.88 131 ILE A O 1
ATOM 1080 N N . PRO A 1 132 ? -3.009 -17.007 -1.480 1.00 95.06 132 PRO A N 1
ATOM 1081 C CA . PRO A 1 132 ? -2.582 -16.998 -2.876 1.00 95.06 132 PRO A CA 1
ATOM 1082 C C . PRO A 1 132 ? -3.768 -16.822 -3.829 1.00 95.06 132 PRO A C 1
ATOM 1084 O O . PRO A 1 132 ? -4.828 -17.428 -3.633 1.00 95.06 132 PRO A O 1
ATOM 1087 N N . PHE A 1 133 ? -3.595 -16.030 -4.887 1.00 96.00 133 PHE A N 1
ATOM 1088 C CA . PHE A 1 133 ? -4.574 -15.989 -5.968 1.00 96.00 133 PHE A CA 1
ATOM 1089 C C . PHE A 1 133 ? -4.374 -17.207 -6.866 1.00 96.00 133 PHE A C 1
ATOM 1091 O O . PHE A 1 133 ? -3.339 -17.356 -7.508 1.00 96.00 133 PHE A O 1
ATOM 1098 N N . ALA A 1 134 ? -5.386 -18.074 -6.936 1.00 92.12 134 ALA A N 1
ATOM 1099 C CA . ALA A 1 134 ? -5.294 -19.359 -7.633 1.00 92.12 134 ALA A CA 1
ATOM 1100 C C . ALA A 1 134 ? -4.931 -19.248 -9.127 1.00 92.12 134 ALA A C 1
ATOM 1102 O O . ALA A 1 134 ? -4.428 -20.206 -9.706 1.00 92.12 134 ALA A O 1
ATOM 1103 N N . THR A 1 135 ? -5.215 -18.105 -9.752 1.00 92.56 135 THR A N 1
ATOM 1104 C CA . THR A 1 135 ? -4.976 -17.843 -11.176 1.00 92.56 135 THR A CA 1
ATOM 1105 C C . THR A 1 135 ? -3.747 -16.978 -11.447 1.00 92.56 135 THR A C 1
ATOM 1107 O O . THR A 1 135 ? -3.440 -16.738 -12.616 1.00 92.56 135 THR A O 1
ATOM 1110 N N . SER A 1 136 ? -3.023 -16.547 -10.407 1.00 94.06 136 SER A N 1
ATOM 1111 C CA . SER A 1 136 ? -1.821 -15.734 -10.588 1.00 94.06 136 SER A CA 1
ATOM 1112 C C . SER A 1 136 ? -0.705 -16.534 -11.256 1.00 94.06 136 SER A C 1
ATOM 1114 O O . SER A 1 136 ? -0.478 -17.706 -10.945 1.00 94.06 136 SER A O 1
ATOM 1116 N N . ARG A 1 137 ? 0.019 -15.873 -12.162 1.00 92.81 137 ARG A N 1
ATOM 1117 C CA . ARG A 1 137 ? 1.223 -16.402 -12.819 1.00 92.81 137 ARG A CA 1
ATOM 1118 C C . ARG A 1 137 ? 2.503 -15.779 -12.264 1.00 92.81 137 ARG A C 1
ATOM 1120 O O . ARG A 1 137 ? 3.589 -16.193 -12.650 1.00 92.81 137 ARG A O 1
ATOM 1127 N N . MET A 1 138 ? 2.367 -14.812 -11.358 1.00 93.19 138 MET A N 1
ATOM 1128 C CA . MET A 1 138 ? 3.459 -14.038 -10.770 1.00 93.19 138 MET A CA 1
ATOM 1129 C C . MET A 1 138 ? 3.564 -14.223 -9.245 1.00 93.19 138 MET A C 1
ATOM 1131 O O . MET A 1 138 ? 4.150 -13.382 -8.570 1.00 93.19 138 MET A O 1
ATOM 1135 N N . GLY A 1 139 ? 2.966 -15.283 -8.684 1.00 91.88 139 GLY A N 1
ATOM 1136 C CA . GLY A 1 139 ? 3.027 -15.572 -7.240 1.00 91.88 139 GLY A CA 1
ATOM 1137 C C . GLY A 1 139 ? 2.227 -14.590 -6.373 1.00 91.88 139 GLY A C 1
ATOM 1138 O O . GLY A 1 139 ? 2.551 -14.359 -5.209 1.00 91.88 139 GLY A O 1
ATOM 1139 N N . ARG A 1 140 ? 1.188 -13.953 -6.930 1.00 95.75 140 ARG A N 1
ATOM 1140 C CA . ARG A 1 140 ? 0.448 -12.887 -6.242 1.00 95.75 140 ARG A CA 1
ATOM 1141 C C . ARG A 1 140 ? -0.503 -13.446 -5.185 1.00 95.75 140 ARG A C 1
ATOM 1143 O O . ARG A 1 140 ? -1.100 -14.516 -5.332 1.00 95.75 140 ARG A O 1
ATOM 1150 N N . SER A 1 141 ? -0.658 -12.695 -4.101 1.00 96.56 141 SER A N 1
ATOM 1151 C CA . SER A 1 141 ? -1.460 -13.093 -2.945 1.00 96.56 141 SER A CA 1
ATOM 1152 C C . SER A 1 141 ? -2.093 -11.894 -2.240 1.00 96.56 141 SER A C 1
ATOM 1154 O O . SER A 1 141 ? -1.694 -10.744 -2.437 1.00 96.56 141 SER A O 1
ATOM 1156 N N . LEU A 1 142 ? -3.105 -12.172 -1.420 1.00 98.31 142 LEU A N 1
ATOM 1157 C CA . LEU A 1 142 ? -3.739 -11.227 -0.511 1.00 98.31 142 LEU A CA 1
ATOM 1158 C C . LEU A 1 142 ? -3.306 -11.541 0.924 1.00 98.31 142 LEU A C 1
ATOM 1160 O O . LEU A 1 142 ? -3.789 -12.503 1.531 1.00 98.31 142 LEU A O 1
ATOM 1164 N N . LEU A 1 143 ? -2.445 -10.696 1.482 1.00 98.50 143 LEU A N 1
ATOM 1165 C CA . LEU A 1 143 ? -2.041 -10.766 2.881 1.00 98.50 143 LEU A CA 1
ATOM 1166 C C . LEU A 1 143 ? -2.929 -9.833 3.702 1.00 98.50 143 LEU A C 1
ATOM 1168 O O . LEU A 1 143 ? -2.897 -8.624 3.501 1.00 98.50 143 LEU A O 1
ATOM 1172 N N . LEU A 1 144 ? -3.706 -10.373 4.641 1.00 98.25 144 LEU A N 1
ATOM 1173 C CA . LEU A 1 144 ? -4.569 -9.569 5.510 1.00 98.25 144 LEU A CA 1
ATOM 1174 C C . LEU A 1 144 ? -4.335 -9.832 6.994 1.00 98.25 144 LEU A C 1
ATOM 1176 O O . LEU A 1 144 ? -4.052 -10.959 7.403 1.00 98.25 144 LEU A O 1
ATOM 1180 N N . ALA A 1 145 ? -4.531 -8.792 7.798 1.00 98.62 145 ALA A N 1
ATOM 1181 C CA . ALA A 1 145 ? -4.396 -8.804 9.243 1.00 98.62 145 ALA A CA 1
ATOM 1182 C C . ALA A 1 145 ? -5.558 -8.061 9.911 1.00 98.62 145 ALA A C 1
ATOM 1184 O O . ALA A 1 145 ? -5.911 -6.947 9.531 1.00 98.62 145 ALA A O 1
ATOM 1185 N N . GLN A 1 146 ? -6.132 -8.686 10.933 1.00 98.44 146 GLN A N 1
ATOM 1186 C CA . GLN A 1 146 ? -7.098 -8.090 11.846 1.00 98.44 146 GLN A CA 1
ATOM 1187 C C . GLN A 1 146 ? -6.339 -7.538 13.047 1.00 98.44 146 GLN A C 1
ATOM 1189 O O . GLN A 1 146 ? -5.613 -8.270 13.727 1.00 98.44 146 GLN A O 1
ATOM 1194 N N . LEU A 1 147 ? -6.513 -6.251 13.302 1.00 97.94 147 LEU A N 1
ATOM 1195 C CA . LEU A 1 147 ? -5.783 -5.487 14.298 1.00 97.94 147 LEU A CA 1
ATOM 1196 C C . LEU A 1 147 ? -6.745 -4.934 15.345 1.00 97.94 147 LEU A C 1
ATOM 1198 O O . LEU A 1 147 ? -7.905 -4.637 15.059 1.00 97.94 147 LEU A O 1
ATOM 1202 N N . GLN A 1 148 ? -6.241 -4.772 16.561 1.00 95.50 148 GLN A N 1
ATOM 1203 C CA . GLN A 1 148 ? -6.930 -4.072 17.635 1.00 95.50 148 GLN A CA 1
ATOM 1204 C C . GLN A 1 148 ? -6.317 -2.675 17.787 1.00 95.50 148 GLN A C 1
ATOM 1206 O O . GLN A 1 148 ? -5.160 -2.546 18.202 1.00 95.50 148 GLN A O 1
ATOM 1211 N N . ILE A 1 149 ? -7.085 -1.638 17.441 1.00 92.62 149 ILE A N 1
ATOM 1212 C CA . ILE A 1 149 ? -6.658 -0.238 17.526 1.00 92.62 149 ILE A CA 1
ATOM 1213 C C . ILE A 1 149 ? -7.210 0.368 18.808 1.00 92.62 149 ILE A C 1
ATOM 1215 O O . ILE A 1 149 ? -8.414 0.559 18.950 1.00 92.62 149 ILE A O 1
ATOM 1219 N N . ASN A 1 150 ? -6.317 0.673 19.747 1.00 88.38 150 ASN A N 1
ATOM 1220 C CA . ASN A 1 150 ? -6.670 1.388 20.968 1.00 88.38 150 ASN A CA 1
ATOM 1221 C C . ASN A 1 150 ? -6.582 2.892 20.707 1.00 88.38 150 ASN A C 1
ATOM 1223 O O . ASN A 1 150 ? -5.508 3.406 20.383 1.00 88.38 150 ASN A O 1
ATOM 1227 N N . THR A 1 151 ? -7.704 3.584 20.859 1.00 78.31 151 THR A N 1
ATOM 1228 C CA . THR A 1 151 ? -7.846 5.014 20.588 1.00 78.31 151 THR A CA 1
ATOM 1229 C C . THR A 1 151 ? -8.529 5.741 21.747 1.00 78.31 151 THR A C 1
ATOM 1231 O O . THR A 1 151 ? -8.985 5.103 22.697 1.00 78.31 151 THR A O 1
ATOM 1234 N N . ILE A 1 152 ? -8.537 7.074 21.696 1.00 74.56 152 ILE A N 1
ATOM 1235 C CA . ILE A 1 152 ? -9.341 7.925 22.575 1.00 74.56 152 ILE A CA 1
ATOM 1236 C C . ILE A 1 152 ? -10.466 8.510 21.737 1.00 74.56 152 ILE A C 1
ATOM 1238 O O . ILE A 1 152 ? -10.197 9.188 20.746 1.00 74.56 152 ILE A O 1
ATOM 1242 N N . ASP A 1 153 ? -11.689 8.306 22.200 1.00 69.12 153 ASP A N 1
ATOM 1243 C CA . ASP A 1 153 ? -12.871 9.019 21.735 1.00 69.12 153 ASP A CA 1
ATOM 1244 C C . ASP A 1 153 ? -13.497 9.728 22.941 1.00 69.12 153 ASP A C 1
ATOM 1246 O O . ASP A 1 153 ? -13.714 9.097 23.972 1.00 69.12 153 ASP A O 1
ATOM 1250 N N . GLU A 1 154 ? -13.673 11.048 22.874 1.00 70.00 154 GLU A N 1
ATOM 1251 C CA . GLU A 1 154 ? -14.224 11.868 23.975 1.00 70.00 154 GLU A CA 1
ATOM 1252 C C . GLU A 1 154 ? -13.611 11.603 25.378 1.00 70.00 154 GLU A C 1
ATOM 1254 O O . GLU A 1 154 ? -14.298 11.613 26.396 1.00 70.00 154 GLU A O 1
ATOM 1259 N N . ASN A 1 155 ? -12.289 11.391 25.458 1.00 71.38 155 ASN A N 1
ATOM 1260 C CA . ASN A 1 155 ? -11.539 11.009 26.677 1.00 71.38 155 ASN A CA 1
ATOM 1261 C C . ASN A 1 155 ? -11.822 9.595 27.223 1.00 71.38 155 ASN A C 1
ATOM 1263 O O . ASN A 1 155 ? -11.298 9.229 28.277 1.00 71.38 155 ASN A O 1
ATOM 1267 N N . VAL A 1 156 ? -12.577 8.775 26.497 1.00 74.56 156 VAL A N 1
ATOM 1268 C CA . VAL A 1 156 ? -12.785 7.355 26.785 1.00 74.56 156 VAL A CA 1
ATOM 1269 C C . VAL A 1 156 ? -11.859 6.524 25.906 1.00 74.56 156 VAL A C 1
ATOM 1271 O O . VAL A 1 156 ? -11.742 6.736 24.699 1.00 74.56 156 VAL A O 1
ATOM 1274 N N . GLN A 1 157 ? -11.179 5.553 26.512 1.00 79.12 157 GLN A N 1
ATOM 1275 C CA . GLN A 1 157 ? -10.376 4.605 25.755 1.00 79.12 157 GLN A CA 1
ATOM 1276 C C . GLN A 1 157 ? -11.296 3.600 25.055 1.00 79.12 157 GLN A C 1
ATOM 1278 O O . GLN A 1 157 ? -11.989 2.821 25.709 1.00 79.12 157 GLN A O 1
ATOM 1283 N N . VAL A 1 158 ? -11.265 3.593 23.726 1.00 83.38 158 VAL A N 1
ATOM 1284 C CA . VAL A 1 158 ? -12.045 2.677 22.889 1.00 83.38 158 VAL A CA 1
ATOM 1285 C C . VAL A 1 158 ? -11.095 1.745 22.148 1.00 83.38 158 VAL A C 1
ATOM 1287 O O . VAL A 1 158 ? -9.966 2.106 21.810 1.00 83.38 158 VAL A O 1
ATOM 1290 N N . SER A 1 159 ? -11.540 0.514 21.914 1.00 89.44 159 SER A N 1
ATOM 1291 C CA . SER A 1 159 ? -10.798 -0.470 21.138 1.00 89.44 159 SER A CA 1
ATOM 1292 C C . SER A 1 159 ? -11.594 -0.845 19.897 1.00 89.44 159 SER A C 1
ATOM 1294 O O . SER A 1 159 ? -12.650 -1.468 20.002 1.00 89.44 159 SER A O 1
ATOM 1296 N N . ILE A 1 160 ? -11.099 -0.441 18.730 1.00 91.62 160 ILE A N 1
ATOM 1297 C CA . ILE A 1 160 ? -11.795 -0.591 17.452 1.00 91.62 160 ILE A CA 1
ATOM 1298 C C . ILE A 1 160 ? -11.084 -1.676 16.631 1.00 91.62 160 ILE A C 1
ATOM 1300 O O . ILE A 1 160 ? -9.872 -1.571 16.398 1.00 91.62 160 ILE A O 1
ATOM 1304 N N . PRO A 1 161 ? -11.788 -2.739 16.200 1.00 94.12 161 PRO A N 1
ATOM 1305 C CA . PRO A 1 161 ? -11.245 -3.696 15.247 1.00 94.12 161 PRO A CA 1
ATOM 1306 C C . PRO A 1 161 ? -10.989 -3.015 13.902 1.00 94.12 161 PRO A C 1
ATOM 1308 O O . PRO A 1 161 ? -11.889 -2.400 13.339 1.00 94.12 161 PRO A O 1
ATOM 1311 N N . PHE A 1 162 ? -9.786 -3.169 13.362 1.00 97.12 162 PHE A N 1
ATOM 1312 C CA . PHE A 1 162 ? -9.422 -2.641 12.050 1.00 97.12 162 PHE A CA 1
ATOM 1313 C C . PHE A 1 162 ? -8.750 -3.733 11.233 1.00 97.12 162 PHE A C 1
ATOM 1315 O O . PHE A 1 162 ? -7.838 -4.402 11.718 1.00 97.12 162 PHE A O 1
ATOM 1322 N N . THR A 1 163 ? -9.184 -3.932 9.995 1.00 98.62 163 THR A N 1
ATOM 1323 C CA . THR A 1 163 ? -8.550 -4.899 9.093 1.00 98.62 163 THR A CA 1
ATOM 1324 C C . THR A 1 163 ? -7.698 -4.170 8.068 1.00 98.62 163 THR A C 1
ATOM 1326 O O . THR A 1 163 ? -8.156 -3.252 7.402 1.00 98.62 163 THR A O 1
ATOM 1329 N N . ILE A 1 164 ? -6.457 -4.603 7.895 1.00 98.81 164 ILE A N 1
ATOM 1330 C CA . ILE A 1 164 ? -5.626 -4.165 6.777 1.00 98.81 164 ILE A CA 1
ATOM 1331 C C . ILE A 1 164 ? -5.350 -5.351 5.868 1.00 98.81 164 ILE A C 1
ATOM 1333 O O . ILE A 1 164 ? -5.118 -6.464 6.342 1.00 98.81 164 ILE A O 1
ATOM 1337 N N . ALA A 1 165 ? -5.362 -5.115 4.566 1.00 98.81 165 ALA A N 1
ATOM 1338 C CA . ALA A 1 165 ? -4.871 -6.049 3.579 1.00 98.81 165 ALA A CA 1
ATOM 1339 C C . ALA A 1 165 ? -3.853 -5.379 2.661 1.00 98.81 165 ALA A C 1
ATOM 1341 O O . ALA A 1 165 ? -3.960 -4.188 2.368 1.00 98.81 165 ALA A O 1
ATOM 1342 N N . THR A 1 166 ? -2.895 -6.162 2.182 1.00 98.81 166 THR A N 1
ATOM 1343 C CA . THR A 1 166 ? -2.005 -5.770 1.100 1.00 98.81 166 THR A CA 1
ATOM 1344 C C . THR A 1 166 ? -1.924 -6.831 0.024 1.00 98.81 166 THR A C 1
ATOM 1346 O O . THR A 1 166 ? -2.114 -8.023 0.277 1.00 98.81 166 THR A O 1
ATOM 1349 N N . SER A 1 167 ? -1.673 -6.371 -1.193 1.00 98.69 167 SER A N 1
ATOM 1350 C CA . SER A 1 167 ? -1.442 -7.213 -2.348 1.00 98.69 167 SER A CA 1
ATOM 1351 C C . SER A 1 167 ? -0.539 -6.492 -3.342 1.00 98.69 167 SER A C 1
ATOM 1353 O O . SER A 1 167 ? -0.423 -5.269 -3.302 1.00 98.69 167 SER A O 1
ATOM 1355 N N . HIS A 1 168 ? 0.078 -7.277 -4.218 1.00 98.50 168 HIS A N 1
ATOM 1356 C CA . HIS A 1 168 ? 0.705 -6.812 -5.443 1.00 98.50 168 HIS A CA 1
ATOM 1357 C C . HIS A 1 168 ? -0.092 -7.444 -6.595 1.00 98.50 168 HIS A C 1
ATOM 1359 O O . HIS A 1 168 ? 0.132 -8.615 -6.907 1.00 98.50 168 HIS A O 1
ATOM 1365 N N . LEU A 1 169 ? -1.083 -6.754 -7.167 1.00 98.50 169 LEU A N 1
ATOM 1366 C CA . LEU A 1 169 ? -1.946 -7.363 -8.201 1.00 98.50 169 LEU A CA 1
ATOM 1367 C C . LEU A 1 169 ? -1.189 -7.546 -9.517 1.00 98.50 169 LEU A C 1
ATOM 1369 O O . LEU A 1 169 ? -0.247 -6.806 -9.772 1.00 98.50 169 LEU A O 1
ATOM 1373 N N . GLU A 1 170 ? -1.605 -8.517 -10.333 1.00 98.00 170 GLU A N 1
ATOM 1374 C CA . GLU A 1 170 ? -0.906 -8.953 -11.551 1.00 98.00 170 GLU A CA 1
ATOM 1375 C C . GLU A 1 170 ? -0.429 -7.782 -12.435 1.00 98.00 170 GLU A C 1
ATOM 1377 O O . GLU A 1 170 ? -1.227 -6.967 -12.905 1.00 98.00 170 GLU A O 1
ATOM 1382 N N . SER A 1 171 ? 0.878 -7.718 -12.682 1.00 95.62 171 SER A N 1
ATOM 1383 C CA . SER A 1 171 ? 1.501 -6.647 -13.468 1.00 95.62 171 SER A CA 1
ATOM 1384 C C . SER A 1 171 ? 1.275 -6.835 -14.971 1.00 95.62 171 SER A C 1
ATOM 1386 O O . SER A 1 171 ? 0.817 -7.894 -15.420 1.00 95.62 171 SER A O 1
ATOM 1388 N N . MET A 1 172 ? 1.678 -5.828 -15.748 1.00 92.56 172 MET A N 1
ATOM 1389 C CA . MET A 1 172 ? 1.605 -5.754 -17.214 1.00 92.56 172 MET A CA 1
ATOM 1390 C C . MET A 1 172 ? 0.198 -5.539 -17.777 1.00 92.56 172 MET A C 1
ATOM 1392 O O . MET A 1 172 ? -0.782 -6.127 -17.315 1.00 92.56 172 MET A O 1
ATOM 1396 N N . ASP A 1 173 ? 0.110 -4.783 -18.867 1.00 90.31 173 ASP A N 1
ATOM 1397 C CA . ASP A 1 173 ? -1.147 -4.405 -19.521 1.00 90.31 173 ASP A CA 1
ATOM 1398 C C . ASP A 1 173 ? -2.004 -5.622 -19.918 1.00 90.31 173 ASP A C 1
ATOM 1400 O O . ASP A 1 173 ? -3.228 -5.647 -19.755 1.00 90.31 173 ASP A O 1
ATOM 1404 N N . TYR A 1 174 ? -1.366 -6.699 -20.393 1.00 91.62 174 TYR A N 1
ATOM 1405 C CA . TYR A 1 174 ? -2.065 -7.913 -20.833 1.00 91.62 174 TYR A CA 1
ATOM 1406 C C . TYR A 1 174 ? -2.744 -8.689 -19.687 1.00 91.62 174 TYR A C 1
ATOM 1408 O O . TYR A 1 174 ? -3.533 -9.604 -19.945 1.00 91.62 174 TYR A O 1
ATOM 1416 N N . SER A 1 175 ? -2.479 -8.328 -18.428 1.00 95.06 175 SER A N 1
ATOM 1417 C CA . SER A 1 175 ? -3.030 -8.979 -17.234 1.00 95.06 175 SER A CA 1
ATOM 1418 C C . SER A 1 175 ? -4.278 -8.290 -16.670 1.00 95.06 175 SER A C 1
ATOM 1420 O O . SER A 1 175 ? -4.782 -8.713 -15.630 1.00 95.06 175 SER A O 1
ATOM 1422 N N . SER A 1 176 ? -4.844 -7.286 -17.351 1.00 95.00 176 SER A N 1
ATOM 1423 C CA . SER A 1 176 ? -6.021 -6.527 -16.879 1.00 95.00 176 SER A CA 1
ATOM 1424 C C . SER A 1 176 ? -7.187 -7.410 -16.394 1.00 95.00 176 SER A C 1
ATOM 1426 O O . SER A 1 176 ? -7.808 -7.154 -15.360 1.00 95.00 176 SER A O 1
ATOM 1428 N N . LYS A 1 177 ? -7.490 -8.508 -17.103 1.00 95.62 177 LYS A N 1
ATOM 1429 C CA . LYS A 1 177 ? -8.562 -9.437 -16.695 1.00 95.62 177 LYS A CA 1
ATOM 1430 C C . LYS A 1 177 ? -8.226 -10.259 -15.458 1.00 95.62 177 LYS A C 1
ATOM 1432 O O . LYS A 1 177 ? -9.140 -10.679 -14.750 1.00 95.62 177 LYS A O 1
ATOM 1437 N N . GLU A 1 178 ? -6.949 -10.506 -15.208 1.00 97.56 178 GLU A N 1
ATOM 1438 C CA . GLU A 1 178 ? -6.495 -11.160 -13.989 1.00 97.56 178 GLU A CA 1
ATOM 1439 C C . GLU A 1 178 ? -6.557 -10.183 -12.808 1.00 97.56 178 GLU A C 1
ATOM 1441 O O . GLU A 1 178 ? -7.164 -10.518 -11.791 1.00 97.56 178 GLU A O 1
ATOM 1446 N N . ARG A 1 179 ? -6.091 -8.936 -12.979 1.00 97.38 179 ARG A N 1
ATOM 1447 C CA . ARG A 1 179 ? -6.259 -7.871 -11.971 1.00 97.38 179 ARG A CA 1
ATOM 1448 C C . ARG A 1 179 ? -7.713 -7.663 -11.565 1.00 97.38 179 ARG A C 1
ATOM 1450 O O . ARG A 1 179 ? -8.012 -7.590 -10.376 1.00 97.38 179 ARG A O 1
ATOM 1457 N N . GLU A 1 180 ? -8.633 -7.639 -12.531 1.00 96.94 180 GLU A N 1
ATOM 1458 C CA . GLU A 1 180 ? -10.076 -7.526 -12.278 1.00 96.94 180 GLU A CA 1
ATOM 1459 C C . GLU A 1 180 ? -10.582 -8.649 -11.349 1.00 96.94 180 GLU A C 1
ATOM 1461 O O . GLU A 1 180 ? -11.282 -8.380 -10.368 1.00 96.94 180 GLU A O 1
ATOM 1466 N N . LYS A 1 181 ? -10.173 -9.904 -11.592 1.00 97.69 181 LYS A N 1
ATOM 1467 C CA . LYS A 1 181 ? -10.528 -11.049 -10.732 1.00 97.69 181 LYS A CA 1
ATOM 1468 C C . LYS A 1 181 ? -9.899 -10.946 -9.347 1.00 97.69 181 LYS A C 1
ATOM 1470 O O . LYS A 1 181 ? -10.580 -11.221 -8.358 1.00 97.69 181 LYS A O 1
ATOM 1475 N N . GLN A 1 182 ? -8.626 -10.566 -9.268 1.00 98.50 182 GLN A N 1
ATOM 1476 C CA . GLN A 1 182 ? -7.893 -10.468 -8.006 1.00 98.50 182 GLN A CA 1
ATOM 1477 C C . GLN A 1 182 ? -8.442 -9.340 -7.123 1.00 98.50 182 GLN A C 1
ATOM 1479 O O . GLN A 1 182 ? -8.659 -9.547 -5.925 1.00 98.50 182 GLN A O 1
ATOM 1484 N N . LEU A 1 183 ? -8.769 -8.180 -7.705 1.00 98.38 183 LEU A N 1
ATOM 1485 C CA . LEU A 1 183 ? -9.421 -7.083 -6.992 1.00 98.38 183 LEU A CA 1
ATOM 1486 C C . LEU A 1 183 ? -10.824 -7.490 -6.524 1.00 98.38 183 LEU A C 1
ATOM 1488 O O . LEU A 1 183 ? -11.148 -7.321 -5.348 1.00 98.38 183 LEU A O 1
ATOM 1492 N N . ALA A 1 184 ? -11.636 -8.098 -7.398 1.00 97.88 184 ALA A N 1
ATOM 1493 C CA . ALA A 1 184 ? -12.970 -8.583 -7.036 1.00 97.88 184 ALA A CA 1
ATOM 1494 C C . ALA A 1 184 ? -12.922 -9.607 -5.891 1.00 97.88 184 ALA A C 1
ATOM 1496 O O . ALA A 1 184 ? -13.697 -9.520 -4.933 1.00 97.88 184 ALA A O 1
ATOM 1497 N N . PHE A 1 185 ? -11.992 -10.563 -5.965 1.00 98.38 185 PHE A N 1
ATOM 1498 C CA . PHE A 1 185 ? -11.758 -11.536 -4.904 1.00 98.38 185 PHE A CA 1
ATOM 1499 C C . PHE A 1 185 ? -11.358 -10.844 -3.599 1.00 98.38 185 PHE A C 1
ATOM 1501 O O . PHE A 1 185 ? -11.932 -11.139 -2.552 1.00 98.38 185 PHE A O 1
ATOM 1508 N N . SER A 1 186 ? -10.431 -9.889 -3.660 1.00 98.62 186 SER A N 1
ATOM 1509 C CA . SER A 1 186 ? -9.947 -9.166 -2.482 1.00 98.62 186 SER A CA 1
ATOM 1510 C C . SER A 1 186 ? -11.066 -8.401 -1.780 1.00 98.62 186 SER A C 1
ATOM 1512 O O . SER A 1 186 ? -11.278 -8.595 -0.582 1.00 98.62 186 SER A O 1
ATOM 1514 N N . LEU A 1 187 ? -11.863 -7.622 -2.520 1.00 98.19 187 LEU A N 1
ATOM 1515 C CA . LEU A 1 187 ? -13.007 -6.903 -1.947 1.00 98.19 187 LEU A CA 1
ATOM 1516 C C . LEU A 1 187 ? -14.048 -7.863 -1.354 1.00 98.19 187 LEU A C 1
ATOM 1518 O O . LEU A 1 187 ? -14.577 -7.602 -0.274 1.00 98.19 187 LEU A O 1
ATOM 1522 N N . LYS A 1 188 ? -14.300 -9.011 -2.000 1.00 97.69 188 LYS A N 1
ATOM 1523 C CA . LYS A 1 188 ? -15.197 -10.054 -1.473 1.00 97.69 188 LYS A CA 1
ATOM 1524 C C . LYS A 1 188 ? -14.686 -10.639 -0.154 1.00 97.69 188 LYS A C 1
ATOM 1526 O O . LYS A 1 188 ? -15.468 -10.789 0.783 1.00 97.69 188 LYS A O 1
ATOM 1531 N N . MET A 1 189 ? -13.393 -10.952 -0.060 1.00 98.19 189 MET A N 1
ATOM 1532 C CA . MET A 1 189 ? -12.788 -11.500 1.161 1.00 98.19 189 MET A CA 1
ATOM 1533 C C . MET A 1 189 ? -12.807 -10.511 2.330 1.00 98.19 189 MET A C 1
ATOM 1535 O O . MET A 1 189 ? -12.806 -10.935 3.488 1.00 98.19 189 MET A O 1
ATOM 1539 N N . LEU A 1 190 ? -12.831 -9.212 2.028 1.00 98.31 190 LEU A N 1
ATOM 1540 C CA . LEU A 1 190 ? -12.817 -8.129 3.007 1.00 98.31 190 LEU A CA 1
ATOM 1541 C C . LEU A 1 190 ? -14.215 -7.562 3.314 1.00 98.31 190 LEU A C 1
ATOM 1543 O O . LEU A 1 190 ? -14.376 -6.787 4.257 1.00 98.31 190 LEU A O 1
ATOM 1547 N N . ALA A 1 191 ? -15.246 -7.966 2.566 1.00 96.56 191 ALA A N 1
ATOM 1548 C CA . ALA A 1 191 ? -16.588 -7.391 2.643 1.00 96.56 191 ALA A CA 1
ATOM 1549 C C . ALA A 1 191 ? -17.239 -7.492 4.034 1.00 96.56 191 ALA A C 1
ATOM 1551 O O . ALA A 1 191 ? -18.069 -6.650 4.368 1.00 96.56 191 ALA A O 1
ATOM 1552 N N . GLY A 1 192 ? -16.854 -8.477 4.853 1.00 96.56 192 GLY A N 1
ATOM 1553 C CA . GLY A 1 192 ? -17.392 -8.679 6.204 1.00 96.56 192 GLY A CA 1
ATOM 1554 C C . GLY A 1 192 ? -16.843 -7.739 7.287 1.00 96.56 192 GLY A C 1
ATOM 1555 O O . GLY A 1 192 ? -17.397 -7.710 8.380 1.00 96.56 192 GLY A O 1
ATOM 1556 N N . PHE A 1 193 ? -15.780 -6.973 7.020 1.00 96.94 193 PHE A N 1
ATOM 1557 C CA . PHE A 1 193 ? -15.152 -6.095 8.021 1.00 96.94 193 PHE A CA 1
ATOM 1558 C C . PHE A 1 193 ? -15.703 -4.673 7.939 1.00 96.94 193 PHE A C 1
ATOM 1560 O O . PHE A 1 193 ? -15.855 -4.163 6.838 1.00 96.94 193 PHE A O 1
ATOM 1567 N N . ALA A 1 194 ? -16.016 -4.031 9.066 1.00 94.44 194 ALA A N 1
ATOM 1568 C CA . ALA A 1 194 ? -16.605 -2.685 9.082 1.00 94.44 194 ALA A CA 1
ATOM 1569 C C . ALA A 1 194 ? -15.587 -1.576 8.764 1.00 94.44 194 ALA A C 1
ATOM 1571 O O . ALA A 1 194 ? -15.889 -0.678 7.981 1.00 94.44 194 ALA A O 1
ATOM 1572 N N . ASP A 1 195 ? -14.389 -1.686 9.344 1.00 96.00 195 ASP A N 1
ATOM 1573 C CA . ASP A 1 195 ? -13.245 -0.811 9.108 1.00 96.00 195 ASP A CA 1
ATOM 1574 C C . ASP A 1 195 ? -12.121 -1.623 8.478 1.00 96.00 195 ASP A C 1
ATOM 1576 O O . ASP A 1 195 ? -11.491 -2.472 9.123 1.00 96.00 195 ASP A O 1
ATOM 1580 N N . VAL A 1 196 ? -11.925 -1.413 7.181 1.00 98.38 196 VAL A N 1
ATOM 1581 C CA . VAL A 1 196 ? -10.966 -2.166 6.389 1.00 98.38 196 VAL A CA 1
ATOM 1582 C C . VAL A 1 196 ? -10.377 -1.342 5.259 1.00 98.38 196 VAL A C 1
ATOM 1584 O O . VAL A 1 196 ? -11.096 -0.622 4.571 1.00 98.38 196 VAL A O 1
ATOM 1587 N N . CYS A 1 197 ? -9.078 -1.500 5.027 1.00 98.75 197 CYS A N 1
ATOM 1588 C CA . CYS A 1 197 ? -8.413 -0.988 3.833 1.00 98.75 197 CYS A CA 1
ATOM 1589 C C . CYS A 1 197 ? -7.614 -2.095 3.133 1.00 98.75 197 CYS A C 1
ATOM 1591 O O . CYS A 1 197 ? -7.011 -2.952 3.780 1.00 98.75 197 CYS A O 1
ATOM 1593 N N . LEU A 1 198 ? -7.611 -2.061 1.804 1.00 98.88 198 LEU A N 1
ATOM 1594 C CA . LEU A 1 198 ? -6.692 -2.770 0.921 1.00 98.88 198 LEU A CA 1
ATOM 1595 C C . LEU A 1 198 ? -5.685 -1.749 0.389 1.00 98.88 198 LEU A C 1
ATOM 1597 O O . LEU A 1 198 ? -6.100 -0.766 -0.218 1.00 98.88 198 LEU A O 1
ATOM 1601 N N . MET A 1 199 ? -4.389 -1.975 0.595 1.00 98.81 199 MET A N 1
ATOM 1602 C CA . MET A 1 199 ? -3.342 -1.091 0.081 1.00 98.81 199 MET A CA 1
ATOM 1603 C C . MET A 1 199 ? -2.168 -1.839 -0.533 1.00 98.81 199 MET A C 1
ATOM 1605 O O . MET A 1 199 ? -1.809 -2.924 -0.082 1.00 98.81 199 MET A O 1
ATOM 1609 N N . GLY A 1 200 ? -1.540 -1.250 -1.534 1.00 98.81 200 GLY A N 1
ATOM 1610 C CA . GLY A 1 200 ? -0.391 -1.839 -2.206 1.00 98.81 200 GLY A CA 1
ATOM 1611 C C . GLY A 1 200 ? -0.282 -1.361 -3.632 1.00 98.81 200 GLY A C 1
ATOM 1612 O O . GLY A 1 200 ? -1.116 -0.576 -4.085 1.00 98.81 200 GLY A O 1
ATOM 1613 N N . ASP A 1 201 ? 0.705 -1.901 -4.328 1.00 98.75 201 ASP A N 1
ATOM 1614 C CA . ASP A 1 201 ? 0.778 -1.863 -5.776 1.00 98.75 201 ASP A CA 1
ATOM 1615 C C . ASP A 1 201 ? -0.353 -2.706 -6.384 1.00 98.75 201 ASP A C 1
ATOM 1617 O O . ASP A 1 201 ? -0.307 -3.939 -6.459 1.00 98.75 201 ASP A O 1
ATOM 1621 N N . LEU A 1 202 ? -1.429 -2.035 -6.784 1.00 98.56 202 LEU A N 1
ATOM 1622 C CA . LEU A 1 202 ? -2.574 -2.701 -7.385 1.00 98.56 202 LEU A CA 1
ATOM 1623 C C . LEU A 1 202 ? -2.446 -2.799 -8.910 1.00 98.56 202 LEU A C 1
ATOM 1625 O O . LEU A 1 202 ? -3.353 -3.352 -9.534 1.00 98.56 202 LEU A O 1
ATOM 1629 N N . ASN A 1 203 ? -1.364 -2.280 -9.508 1.00 97.94 203 ASN A N 1
ATOM 1630 C CA . ASN A 1 203 ? -1.151 -2.235 -10.958 1.00 97.94 203 ASN A CA 1
ATOM 1631 C C . ASN A 1 203 ? -2.394 -1.769 -11.740 1.00 97.94 203 ASN A C 1
ATOM 1633 O O . ASN A 1 203 ? -2.662 -2.247 -12.834 1.00 97.94 203 ASN A O 1
ATOM 1637 N N . LEU A 1 204 ? -3.227 -0.898 -11.160 1.00 94.69 204 LEU A N 1
ATOM 1638 C CA . LEU A 1 204 ? -4.484 -0.478 -11.779 1.00 94.69 204 LEU A CA 1
ATOM 1639 C C . LEU A 1 204 ? -4.229 0.721 -12.682 1.00 94.69 204 LEU A C 1
ATOM 1641 O O . LEU A 1 204 ? -3.905 1.808 -12.202 1.00 94.69 204 LEU A O 1
ATOM 1645 N N . GLU A 1 205 ? -4.445 0.537 -13.978 1.00 89.88 205 GLU A N 1
ATOM 1646 C CA . GLU A 1 205 ? -3.979 1.473 -14.997 1.00 89.88 205 GLU A CA 1
ATOM 1647 C C . GLU A 1 205 ? -5.155 2.093 -15.741 1.00 89.88 205 GLU A C 1
ATOM 1649 O O . GLU A 1 205 ? -5.826 1.394 -16.499 1.00 89.88 205 GLU A O 1
ATOM 1654 N N . PRO A 1 206 ? -5.405 3.406 -15.639 1.00 87.44 206 PRO A N 1
ATOM 1655 C CA . PRO A 1 206 ? -6.532 4.017 -16.343 1.00 87.44 206 PRO A CA 1
ATOM 1656 C C . PRO A 1 206 ? -6.516 3.784 -17.865 1.00 87.44 206 PRO A C 1
ATOM 1658 O O . PRO A 1 206 ? -7.574 3.677 -18.484 1.00 87.44 206 PRO A O 1
ATOM 1661 N N . LYS A 1 207 ? -5.328 3.671 -18.479 1.00 87.31 207 LYS A N 1
ATOM 1662 C CA . LYS A 1 207 ? -5.172 3.411 -19.921 1.00 87.31 207 LYS A CA 1
ATOM 1663 C C . LYS A 1 207 ? -5.527 1.972 -20.327 1.00 87.31 207 LYS A C 1
ATOM 1665 O O . LYS A 1 207 ? -5.992 1.779 -21.445 1.00 87.31 207 LYS A O 1
ATOM 1670 N N . VAL A 1 208 ? -5.352 0.994 -19.437 1.00 91.31 208 VAL A N 1
ATOM 1671 C CA . VAL A 1 208 ? -5.553 -0.441 -19.724 1.00 91.31 208 VAL A CA 1
ATOM 1672 C C . VAL A 1 208 ? -6.851 -0.962 -19.095 1.00 91.31 208 VAL A C 1
ATOM 1674 O O . VAL A 1 208 ? -7.671 -1.623 -19.736 1.00 91.31 208 VAL A O 1
ATOM 1677 N N . ASP A 1 209 ? -7.051 -0.654 -17.818 1.00 93.12 209 ASP A N 1
ATOM 1678 C CA . ASP A 1 209 ? -8.161 -1.110 -16.985 1.00 93.12 209 ASP A CA 1
ATOM 1679 C C . ASP A 1 209 ? -9.401 -0.210 -17.104 1.00 93.12 209 ASP A C 1
ATOM 1681 O O . ASP A 1 209 ? -10.523 -0.666 -16.853 1.00 93.12 209 ASP A O 1
ATOM 1685 N N . GLY A 1 210 ? -9.219 1.031 -17.565 1.00 91.31 210 GLY A N 1
A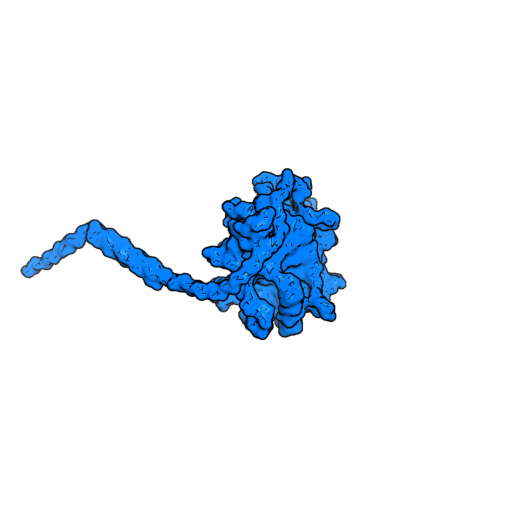TOM 1686 C CA . GLY A 1 210 ? -10.278 2.029 -17.677 1.00 91.31 210 GLY A CA 1
ATOM 1687 C C . GLY A 1 210 ? -10.674 2.642 -16.336 1.00 91.31 210 GLY A C 1
ATOM 1688 O O . GLY A 1 210 ? -9.929 2.578 -15.358 1.00 91.31 210 GLY A O 1
ATOM 1689 N N . ASP A 1 211 ? -11.872 3.228 -16.286 1.00 89.88 211 ASP A N 1
ATOM 1690 C CA . ASP A 1 211 ? -12.401 3.779 -15.037 1.00 89.88 211 ASP A CA 1
ATOM 1691 C C . ASP A 1 211 ? -12.864 2.638 -14.125 1.00 89.88 211 ASP A C 1
ATOM 1693 O O . ASP A 1 211 ? -13.703 1.812 -14.504 1.00 89.88 211 ASP A O 1
ATOM 1697 N N . ILE A 1 212 ? -12.335 2.605 -12.905 1.00 91.94 212 ILE A N 1
ATOM 1698 C CA . ILE A 1 212 ? -12.656 1.574 -11.917 1.00 91.94 212 ILE A CA 1
ATOM 1699 C C . ILE A 1 212 ? -13.697 2.131 -10.959 1.00 91.94 212 ILE A C 1
ATOM 1701 O O . ILE A 1 212 ? -13.416 3.033 -10.170 1.00 91.94 212 ILE A O 1
ATOM 1705 N N . LEU A 1 213 ? -14.905 1.576 -11.010 1.00 92.81 213 LEU A N 1
ATOM 1706 C CA . LEU A 1 213 ? -15.976 1.949 -10.095 1.00 92.81 213 LEU A CA 1
ATOM 1707 C C . LEU A 1 213 ? -16.053 0.949 -8.957 1.00 92.81 213 LEU A C 1
ATOM 1709 O O . LEU A 1 213 ? -16.393 -0.219 -9.157 1.00 92.81 213 LEU A O 1
ATOM 1713 N N . LEU A 1 214 ? -15.741 1.424 -7.756 1.00 94.56 214 LEU A N 1
ATOM 1714 C CA . LEU A 1 214 ? -15.786 0.614 -6.550 1.00 94.56 214 LEU A CA 1
ATOM 1715 C C . LEU A 1 214 ? -17.241 0.418 -6.084 1.00 94.56 214 LEU A C 1
ATOM 1717 O O . LEU A 1 214 ? -18.051 1.348 -6.166 1.00 94.56 214 LEU A O 1
ATOM 1721 N N . PRO A 1 215 ? -17.593 -0.783 -5.589 1.00 93.44 215 PRO A N 1
ATOM 1722 C CA . PRO A 1 215 ? -18.915 -1.028 -5.037 1.00 93.44 215 PRO A CA 1
ATOM 1723 C C . PRO A 1 215 ? -19.094 -0.270 -3.722 1.00 93.44 215 PRO A C 1
ATOM 1725 O O . PRO A 1 215 ? -18.203 -0.308 -2.874 1.00 93.44 215 PRO A O 1
ATOM 1728 N N . LEU A 1 216 ? -20.257 0.339 -3.482 1.00 90.69 216 LEU A N 1
ATOM 1729 C CA . LEU A 1 216 ? -20.542 0.900 -2.158 1.00 90.69 216 LEU A CA 1
ATOM 1730 C C . LEU A 1 216 ? -20.422 -0.174 -1.056 1.00 90.69 216 LEU A C 1
ATOM 1732 O O . LEU A 1 216 ? -20.829 -1.320 -1.264 1.00 90.69 216 LEU A O 1
ATOM 1736 N N . PRO A 1 217 ? -19.906 0.177 0.135 1.00 92.94 217 PRO A N 1
ATOM 1737 C CA . PRO A 1 217 ? -19.407 1.495 0.555 1.00 92.94 217 PRO A CA 1
ATOM 1738 C C . PRO A 1 217 ? -17.875 1.657 0.404 1.00 92.94 217 PRO A C 1
ATOM 1740 O O . PRO A 1 217 ? -17.263 2.411 1.156 1.00 92.94 217 PRO A O 1
ATOM 1743 N N . TRP A 1 218 ? -17.235 0.937 -0.524 1.00 95.69 218 TRP A N 1
ATOM 1744 C CA . TRP A 1 218 ? -15.802 1.080 -0.797 1.00 95.69 218 TRP A CA 1
ATOM 1745 C C . TRP A 1 218 ? -15.494 2.363 -1.566 1.00 95.69 218 TRP A C 1
ATOM 1747 O O . TRP A 1 218 ? -16.245 2.755 -2.461 1.00 95.69 218 TRP A O 1
ATOM 1757 N N . PHE A 1 219 ? -14.358 2.978 -1.260 1.00 95.12 219 PHE A N 1
ATOM 1758 C CA . PHE A 1 219 ? -13.864 4.177 -1.929 1.00 95.12 219 PHE A CA 1
ATOM 1759 C C . PHE A 1 219 ? -12.331 4.172 -2.005 1.00 95.12 219 PHE A C 1
ATOM 1761 O O . PHE A 1 219 ? -11.657 3.459 -1.261 1.00 95.12 219 PHE A O 1
ATOM 1768 N N . ASP A 1 220 ? -11.783 4.967 -2.919 1.00 96.50 220 ASP A N 1
ATOM 1769 C CA . ASP A 1 220 ? -10.343 5.190 -3.057 1.00 96.50 220 ASP A CA 1
ATOM 1770 C C . ASP A 1 220 ? -9.921 6.351 -2.145 1.00 96.50 220 ASP A C 1
ATOM 1772 O O . ASP A 1 220 ? -10.457 7.454 -2.257 1.00 96.50 220 ASP A O 1
ATOM 1776 N N . ALA A 1 221 ? -8.988 6.109 -1.224 1.00 96.56 221 ALA A N 1
ATOM 1777 C CA . ALA A 1 221 ? -8.569 7.097 -0.235 1.00 96.56 221 ALA A CA 1
ATOM 1778 C C . ALA A 1 221 ? -7.840 8.297 -0.860 1.00 96.56 221 ALA A C 1
ATOM 1780 O O . ALA A 1 221 ? -7.928 9.394 -0.317 1.00 96.56 221 ALA A O 1
ATOM 1781 N N . TRP A 1 222 ? -7.156 8.124 -1.998 1.00 96.94 222 TRP A N 1
ATOM 1782 C CA . TRP A 1 222 ? -6.534 9.247 -2.703 1.00 96.94 222 TRP A CA 1
ATOM 1783 C C . TRP A 1 222 ? -7.611 10.182 -3.252 1.00 96.94 222 TRP A C 1
ATOM 1785 O O . TRP A 1 222 ? -7.622 11.367 -2.938 1.00 96.94 222 TRP A O 1
ATOM 1795 N N . LEU A 1 223 ? -8.577 9.629 -3.992 1.00 94.75 223 LEU A N 1
ATOM 1796 C CA . LEU A 1 223 ? -9.681 10.391 -4.596 1.00 94.75 223 LEU A CA 1
ATOM 1797 C C . LEU A 1 223 ? -10.692 10.925 -3.571 1.00 94.75 223 LEU A C 1
ATOM 1799 O O . LEU A 1 223 ? -11.569 11.719 -3.913 1.00 94.75 223 LEU A O 1
ATOM 1803 N N . ALA A 1 224 ? -10.578 10.485 -2.321 1.00 92.56 224 ALA A N 1
ATOM 1804 C CA . ALA A 1 224 ? -11.378 10.968 -1.215 1.00 92.56 224 ALA A CA 1
ATOM 1805 C C . ALA A 1 224 ? -10.966 12.365 -0.716 1.00 92.56 224 ALA A C 1
ATOM 1807 O O . ALA A 1 224 ? -11.754 13.032 -0.041 1.00 92.56 224 ALA A O 1
ATOM 1808 N N . ILE A 1 225 ? -9.752 12.816 -1.033 1.00 92.25 225 ILE A N 1
ATOM 1809 C CA . ILE A 1 225 ? -9.238 14.122 -0.622 1.00 92.25 225 ILE A CA 1
ATOM 1810 C C . ILE A 1 225 ? -9.611 15.194 -1.653 1.00 92.25 225 ILE A C 1
ATOM 1812 O O . ILE A 1 225 ? -9.591 14.978 -2.866 1.00 92.25 225 ILE A O 1
ATOM 1816 N N . LEU A 1 226 ? -9.965 16.387 -1.167 1.00 89.38 226 LEU A N 1
ATOM 1817 C CA . LEU A 1 226 ? -10.285 17.520 -2.031 1.00 89.38 226 LEU A CA 1
ATOM 1818 C C . LEU A 1 226 ? -9.080 17.868 -2.922 1.00 89.38 226 LEU A C 1
ATOM 1820 O O . LEU A 1 226 ? -7.960 17.971 -2.437 1.00 89.38 226 LEU A O 1
ATOM 1824 N N . ASN A 1 227 ? -9.329 18.105 -4.213 1.00 91.69 227 ASN A N 1
ATOM 1825 C CA . ASN A 1 227 ? -8.327 18.397 -5.253 1.00 91.69 227 ASN A CA 1
ATOM 1826 C C . ASN A 1 227 ? -7.433 17.217 -5.670 1.00 91.69 227 ASN A C 1
ATOM 1828 O O . ASN A 1 227 ? -6.593 17.381 -6.558 1.00 91.69 227 ASN A O 1
ATOM 1832 N N . HIS A 1 228 ? -7.619 16.026 -5.102 1.00 94.31 228 HIS A N 1
ATOM 1833 C CA . HIS A 1 228 ? -6.951 14.826 -5.594 1.00 94.31 228 HIS A CA 1
ATOM 1834 C C . HIS A 1 228 ? -7.719 14.239 -6.778 1.00 94.31 228 HIS A C 1
ATOM 1836 O O . HIS A 1 228 ? -8.951 14.200 -6.813 1.00 94.31 228 HIS A O 1
ATOM 1842 N N . THR A 1 229 ? -6.968 13.815 -7.785 1.00 93.31 229 THR A N 1
ATOM 1843 C CA . THR A 1 229 ? -7.452 13.314 -9.073 1.00 93.31 229 THR A CA 1
ATOM 1844 C C . THR A 1 229 ? -6.577 12.149 -9.522 1.00 93.31 229 THR A C 1
ATOM 1846 O O . THR A 1 229 ? -5.493 11.937 -8.986 1.00 93.31 229 THR A O 1
ATOM 1849 N N . GLU A 1 230 ? -7.001 11.406 -10.540 1.00 90.62 230 GLU A N 1
ATOM 1850 C CA . GLU A 1 230 ? -6.145 10.368 -11.131 1.00 90.62 230 GLU A CA 1
ATOM 1851 C C . GLU A 1 230 ? -4.817 10.944 -11.661 1.00 90.62 230 GLU A C 1
ATOM 1853 O O . GLU A 1 230 ? -3.764 10.350 -11.461 1.00 90.62 230 GLU A O 1
ATOM 1858 N N . SER A 1 231 ? -4.839 12.134 -12.272 1.00 91.25 231 SER A N 1
ATOM 1859 C CA . SER A 1 231 ? -3.682 12.719 -12.968 1.00 91.25 231 SER A CA 1
ATOM 1860 C C . SER A 1 231 ? -2.643 13.402 -12.076 1.00 91.25 231 SER A C 1
ATOM 1862 O O . SER A 1 231 ? -1.580 13.764 -12.565 1.00 91.25 231 SER A O 1
ATOM 1864 N N . ASN A 1 232 ? -2.942 13.640 -10.796 1.00 94.62 232 ASN A N 1
ATOM 1865 C CA . ASN A 1 232 ? -1.967 14.177 -9.835 1.00 94.62 232 ASN A CA 1
ATOM 1866 C C . ASN A 1 232 ? -1.581 13.163 -8.752 1.00 94.62 232 ASN A C 1
ATOM 1868 O O . ASN A 1 232 ? -0.890 13.529 -7.809 1.00 94.62 232 ASN A O 1
ATOM 1872 N N . GLY A 1 233 ? -2.030 11.913 -8.885 1.00 95.81 233 GLY A N 1
ATOM 1873 C CA . GLY A 1 233 ? -1.776 10.843 -7.927 1.00 95.81 233 GLY A CA 1
ATOM 1874 C C . GLY A 1 233 ? -0.735 9.830 -8.377 1.00 95.81 233 GLY A C 1
ATOM 1875 O O . GLY A 1 233 ? -0.806 8.693 -7.934 1.00 95.81 233 GLY A O 1
ATOM 1876 N N . TYR A 1 234 ? 0.165 10.174 -9.300 1.00 97.25 234 TYR A N 1
ATOM 1877 C CA . TYR A 1 234 ? 1.104 9.202 -9.857 1.00 97.25 234 TYR A CA 1
ATOM 1878 C C . TYR A 1 234 ? 2.086 8.690 -8.801 1.00 97.25 234 TYR A C 1
ATOM 1880 O O . TYR A 1 2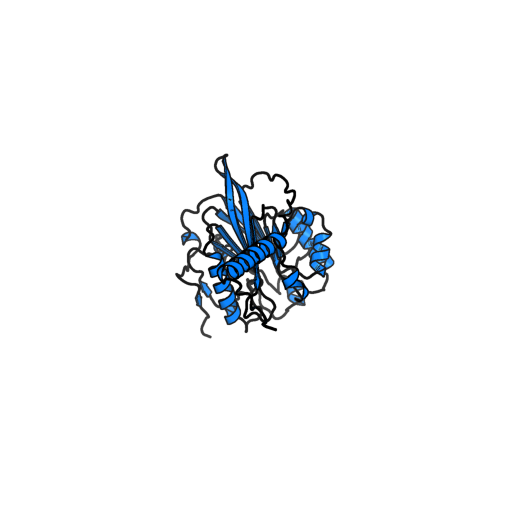34 ? 2.843 9.462 -8.219 1.00 97.25 234 TYR A O 1
ATOM 1888 N N . THR A 1 235 ? 2.087 7.375 -8.594 1.00 97.94 235 THR A N 1
ATOM 1889 C CA . THR A 1 235 ? 3.021 6.669 -7.704 1.00 97.94 235 THR A CA 1
ATOM 1890 C C . THR A 1 235 ? 4.135 5.978 -8.484 1.00 97.94 235 THR A C 1
ATOM 1892 O O . THR A 1 235 ? 5.104 5.517 -7.897 1.00 97.94 235 THR A O 1
ATOM 1895 N N . TRP A 1 236 ? 4.034 5.978 -9.812 1.00 97.31 236 TRP A N 1
ATOM 1896 C CA . TRP A 1 236 ? 5.084 5.613 -10.749 1.00 97.31 236 TRP A CA 1
ATOM 1897 C C . TRP A 1 236 ? 5.257 6.738 -11.762 1.00 97.31 236 TRP A C 1
ATOM 1899 O O . TRP A 1 236 ? 4.277 7.173 -12.372 1.00 97.31 236 TRP A O 1
ATOM 1909 N N . ASN A 1 237 ? 6.481 7.229 -11.953 1.00 96.50 237 ASN A N 1
ATOM 1910 C CA . ASN A 1 237 ? 6.742 8.319 -12.892 1.00 96.50 237 ASN A CA 1
ATOM 1911 C C . ASN A 1 237 ? 8.194 8.305 -13.387 1.00 96.50 237 ASN A C 1
ATOM 1913 O O . ASN A 1 237 ? 9.098 8.734 -12.675 1.00 96.50 237 ASN A O 1
ATOM 1917 N N . VAL A 1 238 ? 8.411 7.888 -14.635 1.00 95.06 238 VAL A N 1
ATOM 1918 C CA . VAL A 1 238 ? 9.743 7.836 -15.272 1.00 95.06 238 VAL A CA 1
ATOM 1919 C C . VAL A 1 238 ? 10.384 9.220 -15.446 1.00 95.06 238 VAL A C 1
ATOM 1921 O O . VAL A 1 238 ? 11.610 9.346 -15.445 1.00 95.06 238 VAL A O 1
ATOM 1924 N N . GLY A 1 239 ? 9.578 10.276 -15.585 1.00 94.94 239 GLY A N 1
ATOM 1925 C CA . GLY A 1 239 ? 10.066 11.650 -15.719 1.00 94.94 239 GLY A CA 1
ATOM 1926 C C . GLY A 1 239 ? 10.591 12.246 -14.410 1.00 94.94 239 GLY A C 1
ATOM 1927 O O . GLY A 1 239 ? 11.484 13.091 -14.449 1.00 94.94 239 GLY A O 1
ATOM 1928 N N . ALA A 1 240 ? 10.059 11.799 -13.269 1.00 94.44 240 ALA A N 1
ATOM 1929 C CA . ALA A 1 240 ? 10.423 12.295 -11.941 1.00 94.44 240 ALA A CA 1
ATOM 1930 C C . ALA A 1 240 ? 11.362 11.346 -11.178 1.00 94.44 240 ALA A C 1
ATOM 1932 O O . ALA A 1 240 ? 12.241 11.804 -10.454 1.00 94.44 240 ALA A O 1
ATOM 1933 N N . ASN A 1 241 ? 11.214 10.031 -11.355 1.00 97.12 241 ASN A N 1
ATOM 1934 C CA . ASN A 1 241 ? 11.938 9.027 -10.589 1.00 97.12 241 ASN A CA 1
ATOM 1935 C C . ASN A 1 241 ? 13.095 8.407 -11.399 1.00 97.12 241 ASN A C 1
ATOM 1937 O O . ASN A 1 241 ? 12.850 7.679 -12.369 1.00 97.12 241 ASN A O 1
ATOM 1941 N N . PRO A 1 242 ? 14.364 8.609 -10.994 1.00 95.69 242 PRO A N 1
ATOM 1942 C CA . PRO A 1 242 ? 15.503 8.015 -11.689 1.00 95.69 242 PRO A CA 1
ATOM 1943 C C . PRO A 1 242 ? 15.511 6.481 -11.639 1.00 95.69 242 PRO A C 1
ATOM 1945 O O . PRO A 1 242 ? 16.035 5.863 -12.563 1.00 95.69 242 PRO A O 1
ATOM 1948 N N . TYR A 1 243 ? 14.932 5.858 -10.606 1.00 97.56 243 TYR A N 1
ATOM 1949 C CA . TYR A 1 243 ? 14.846 4.400 -10.525 1.00 97.56 243 TYR A CA 1
ATOM 1950 C C . TYR A 1 243 ? 13.789 3.835 -11.472 1.00 97.56 243 TYR A C 1
ATOM 1952 O O . TYR A 1 243 ? 14.092 2.857 -12.144 1.00 97.56 243 TYR A O 1
ATOM 1960 N N . ALA A 1 244 ? 12.635 4.495 -11.632 1.00 97.00 244 ALA A N 1
ATOM 1961 C CA . ALA A 1 244 ? 11.631 4.107 -12.634 1.00 97.00 244 ALA A CA 1
ATOM 1962 C C . ALA A 1 244 ? 12.203 4.141 -14.054 1.00 97.00 244 ALA A C 1
ATOM 1964 O O . ALA A 1 244 ? 11.968 3.248 -14.861 1.00 97.00 244 ALA A O 1
ATOM 1965 N N . LYS A 1 245 ? 13.043 5.141 -14.344 1.00 95.94 245 LYS A N 1
ATOM 1966 C CA . LYS A 1 245 ? 13.764 5.226 -15.618 1.00 95.94 245 LYS A CA 1
ATOM 1967 C C . LYS A 1 245 ? 14.758 4.080 -15.837 1.00 95.94 245 LYS A C 1
ATOM 1969 O O . LYS A 1 245 ? 15.082 3.773 -16.980 1.00 95.94 245 LYS A O 1
ATOM 1974 N N . ILE A 1 246 ? 15.281 3.484 -14.767 1.00 95.88 246 ILE A N 1
ATOM 1975 C CA . ILE A 1 246 ? 16.200 2.343 -14.845 1.00 95.88 246 ILE A CA 1
ATOM 1976 C C . ILE A 1 246 ? 15.427 1.030 -14.966 1.00 95.88 246 ILE A C 1
ATOM 1978 O O . ILE A 1 246 ? 15.852 0.163 -15.729 1.00 95.88 246 ILE A O 1
ATOM 1982 N N . SER A 1 247 ? 14.343 0.864 -14.207 1.00 95.31 247 SER A N 1
ATOM 1983 C CA . SER A 1 247 ? 13.574 -0.376 -14.187 1.00 95.31 247 SER A CA 1
ATOM 1984 C C . SER A 1 247 ? 12.730 -0.548 -15.444 1.00 95.31 247 SER A C 1
ATOM 1986 O O . SER A 1 247 ? 12.905 -1.549 -16.137 1.00 95.31 247 SER A O 1
ATOM 1988 N N . GLU A 1 248 ? 11.876 0.424 -15.776 1.00 93.44 248 GLU A N 1
ATOM 1989 C CA . GLU A 1 248 ? 10.972 0.347 -16.932 1.00 93.44 248 GLU A CA 1
ATOM 1990 C C . GLU A 1 248 ? 10.866 1.710 -17.653 1.00 93.44 248 GLU A C 1
ATOM 1992 O O . GLU A 1 248 ? 9.884 2.439 -17.494 1.00 93.44 248 GLU A O 1
ATOM 1997 N N . PRO A 1 249 ? 11.869 2.087 -18.475 1.00 93.12 249 PRO A N 1
ATOM 1998 C CA . PRO A 1 249 ? 11.958 3.419 -19.092 1.00 93.12 249 PRO A CA 1
ATOM 1999 C C . PRO A 1 249 ? 10.808 3.774 -20.043 1.00 93.12 249 PRO A C 1
ATOM 2001 O O . PRO A 1 249 ? 10.595 4.955 -20.316 1.00 93.12 249 PRO A O 1
ATOM 2004 N N . ASP A 1 250 ? 10.095 2.775 -20.560 1.00 91.81 250 ASP A N 1
ATOM 2005 C CA . ASP A 1 250 ? 9.032 2.954 -21.553 1.00 91.81 250 ASP A CA 1
ATOM 2006 C C . ASP A 1 250 ? 7.626 3.000 -20.927 1.00 91.81 250 ASP A C 1
ATOM 2008 O O . ASP A 1 250 ? 6.637 3.231 -21.630 1.00 91.81 250 ASP A O 1
ATOM 2012 N N . VAL A 1 251 ? 7.514 2.799 -19.609 1.00 89.56 251 VAL A N 1
ATOM 2013 C CA . VAL A 1 251 ? 6.230 2.822 -18.903 1.00 89.56 251 VAL A CA 1
ATOM 2014 C C . VAL A 1 251 ? 5.856 4.253 -18.535 1.00 89.56 251 VAL A C 1
ATOM 2016 O O . VAL A 1 251 ? 6.579 4.956 -17.831 1.00 89.56 251 VAL A O 1
ATOM 2019 N N . ALA A 1 252 ? 4.694 4.691 -19.022 1.00 91.25 252 ALA A N 1
ATOM 2020 C CA . ALA A 1 252 ? 4.159 6.013 -18.721 1.00 91.25 252 ALA A CA 1
ATOM 2021 C C . ALA A 1 252 ? 3.835 6.171 -17.227 1.00 91.25 252 ALA A C 1
ATOM 2023 O O . ALA A 1 252 ? 3.577 5.198 -16.519 1.00 91.25 252 ALA A O 1
ATOM 2024 N N . GLU A 1 253 ? 3.786 7.415 -16.758 1.00 94.19 253 GLU A N 1
ATOM 2025 C CA . GLU A 1 253 ? 3.386 7.722 -15.391 1.00 94.19 253 GLU A CA 1
ATOM 2026 C C . GLU A 1 253 ? 1.986 7.178 -15.060 1.00 94.19 253 GLU A C 1
ATOM 2028 O O . GLU A 1 253 ? 1.052 7.252 -15.869 1.00 94.19 253 GLU A O 1
ATOM 2033 N N . ASN A 1 254 ? 1.853 6.580 -13.875 1.00 95.19 254 ASN A N 1
ATOM 2034 C CA . ASN A 1 254 ? 0.663 5.833 -13.488 1.00 95.19 254 ASN A CA 1
ATOM 2035 C C . ASN A 1 254 ? 0.440 5.848 -11.969 1.00 95.19 254 ASN A C 1
ATOM 2037 O O . ASN A 1 254 ? 1.347 6.110 -11.177 1.00 95.19 254 ASN A O 1
ATOM 2041 N N . ARG A 1 255 ? -0.798 5.561 -11.558 1.00 96.50 255 ARG A N 1
ATOM 2042 C CA . ARG A 1 255 ? -1.214 5.426 -10.154 1.00 96.50 255 ARG A CA 1
ATOM 2043 C C . ARG A 1 255 ? -1.454 3.954 -9.825 1.00 96.50 255 ARG A C 1
ATOM 2045 O O . ARG A 1 255 ? -2.591 3.517 -9.601 1.00 96.50 255 ARG A O 1
ATOM 2052 N N . PHE A 1 256 ? -0.363 3.194 -9.872 1.00 97.56 256 PHE A N 1
ATOM 2053 C CA . PHE A 1 256 ? -0.367 1.761 -9.594 1.00 97.56 256 PHE A CA 1
ATOM 2054 C C . PHE A 1 256 ? -0.711 1.485 -8.131 1.00 97.56 256 PHE A C 1
ATOM 2056 O O . PHE A 1 256 ? -1.587 0.664 -7.836 1.00 97.56 256 PHE A O 1
ATOM 2063 N N . ASP A 1 257 ? -0.080 2.223 -7.221 1.00 98.62 257 ASP A N 1
ATOM 2064 C CA . ASP A 1 257 ? -0.275 2.078 -5.789 1.00 98.62 257 ASP A CA 1
ATOM 2065 C C . ASP A 1 257 ? -1.544 2.805 -5.358 1.00 98.62 257 ASP A C 1
ATOM 2067 O O . ASP A 1 257 ? -1.777 3.969 -5.695 1.00 98.62 257 ASP A O 1
ATOM 2071 N N . ARG A 1 258 ? -2.401 2.111 -4.605 1.00 98.56 258 ARG A N 1
ATOM 2072 C CA . ARG A 1 258 ? -3.665 2.677 -4.116 1.00 98.56 258 ARG A CA 1
ATOM 2073 C C . ARG A 1 258 ? -3.964 2.216 -2.702 1.00 98.56 258 ARG A C 1
ATOM 2075 O O . ARG A 1 258 ? -3.484 1.177 -2.252 1.00 98.56 258 ARG A O 1
ATOM 2082 N N . ILE A 1 259 ? -4.822 2.975 -2.026 1.00 98.69 259 ILE A N 1
ATOM 2083 C CA . ILE A 1 259 ? -5.429 2.610 -0.745 1.00 98.69 259 ILE A CA 1
ATOM 2084 C C . ILE A 1 259 ? -6.946 2.640 -0.950 1.00 98.69 259 ILE A C 1
ATOM 2086 O O . ILE A 1 259 ? -7.535 3.702 -1.130 1.00 98.69 259 ILE A O 1
ATOM 2090 N N . ILE A 1 260 ? -7.584 1.474 -0.952 1.00 98.38 260 ILE A N 1
ATOM 2091 C CA . ILE A 1 260 ? -9.028 1.303 -1.139 1.00 98.38 260 ILE A CA 1
ATOM 2092 C C . ILE A 1 260 ? -9.641 0.927 0.206 1.00 98.38 260 ILE A C 1
ATOM 2094 O O . ILE A 1 260 ? -9.296 -0.107 0.775 1.00 98.38 260 ILE A O 1
ATOM 2098 N N . CYS A 1 261 ? -10.557 1.742 0.718 1.00 97.88 261 CYS A N 1
ATOM 2099 C CA . CYS A 1 261 ? -11.083 1.596 2.069 1.00 97.88 261 CYS A CA 1
ATOM 2100 C C . CYS A 1 261 ? -12.604 1.450 2.107 1.00 97.88 261 CYS A C 1
ATOM 2102 O O . CYS A 1 261 ? -13.333 1.926 1.240 1.00 97.88 261 CYS A O 1
ATOM 2104 N N . LYS A 1 262 ? -13.066 0.811 3.177 1.00 95.88 262 LYS A N 1
ATOM 2105 C CA . LYS A 1 262 ? -14.432 0.830 3.684 1.00 95.88 262 LYS A CA 1
ATOM 2106 C C . LYS A 1 262 ? -14.336 1.100 5.182 1.00 95.88 262 LYS A C 1
ATOM 2108 O O . LYS A 1 262 ? -13.816 0.258 5.908 1.00 95.88 262 LYS A O 1
ATOM 2113 N N . LEU A 1 263 ? -14.789 2.271 5.621 1.00 94.44 263 LEU A N 1
ATOM 2114 C CA . LEU A 1 263 ? -14.616 2.746 6.995 1.00 94.44 263 LEU A CA 1
ATOM 2115 C C . LEU A 1 263 ? -15.967 3.114 7.609 1.00 94.44 263 LEU A C 1
ATOM 2117 O O . LEU A 1 263 ? -16.806 3.725 6.948 1.00 94.44 263 LEU A O 1
ATOM 2121 N N . SER A 1 264 ? -16.155 2.733 8.870 1.00 92.06 264 SER A N 1
ATOM 2122 C CA . SER A 1 264 ? -17.347 3.017 9.678 1.00 92.06 264 SER A CA 1
ATOM 2123 C C . SER A 1 264 ? -17.022 3.912 10.876 1.00 92.06 264 SER A C 1
ATOM 2125 O O . SER A 1 264 ? -17.816 4.784 11.217 1.00 92.06 264 SER A O 1
ATOM 2127 N N . ASN A 1 265 ? -15.854 3.720 11.495 1.00 90.12 265 ASN A N 1
ATOM 2128 C CA . ASN A 1 265 ? -15.400 4.463 12.675 1.00 90.12 265 ASN A CA 1
ATOM 2129 C C . ASN A 1 265 ? -14.234 5.421 12.377 1.00 90.12 265 ASN A C 1
ATOM 2131 O O . ASN A 1 265 ? -13.807 6.175 13.255 1.00 90.12 265 ASN A O 1
ATOM 2135 N N . PHE A 1 266 ? -13.700 5.373 11.155 1.00 90.94 266 PHE A N 1
ATOM 2136 C CA . PHE A 1 266 ? -12.561 6.176 10.727 1.00 90.94 266 PHE A CA 1
ATOM 2137 C C . PHE A 1 266 ? -12.877 7.023 9.496 1.00 90.94 266 PHE A C 1
ATOM 2139 O O . PHE A 1 266 ? -13.721 6.685 8.666 1.00 90.94 266 PHE A O 1
ATOM 2146 N N . ALA A 1 267 ? -12.107 8.094 9.351 1.00 90.44 267 ALA A N 1
ATOM 2147 C CA . ALA A 1 267 ? -12.161 9.025 8.240 1.00 90.44 267 ALA A CA 1
ATOM 2148 C C . ALA A 1 267 ? -10.762 9.296 7.694 1.00 90.44 267 ALA A C 1
ATOM 2150 O O . ALA A 1 267 ? -9.847 9.551 8.478 1.00 90.44 267 ALA A O 1
ATOM 2151 N N . VAL A 1 268 ? -10.602 9.316 6.369 1.00 93.31 268 VAL A N 1
ATOM 2152 C CA . VAL A 1 268 ? -9.342 9.745 5.745 1.00 93.31 268 VAL A CA 1
ATOM 2153 C C . VAL A 1 268 ? -9.143 11.239 6.011 1.00 93.31 268 VAL A C 1
ATOM 2155 O O . VAL A 1 268 ? -10.039 12.043 5.750 1.00 93.31 268 VAL A O 1
ATOM 2158 N N . LYS A 1 269 ? -7.990 11.603 6.576 1.00 93.31 269 LYS A N 1
ATOM 2159 C CA . LYS A 1 269 ? -7.607 12.987 6.893 1.00 93.31 269 LYS A CA 1
ATOM 2160 C C . LYS A 1 269 ? -6.626 13.546 5.874 1.00 93.31 269 LYS A C 1
ATOM 2162 O O . LYS A 1 269 ? -6.811 14.674 5.431 1.00 93.31 269 LYS A O 1
ATOM 2167 N N . SER A 1 270 ? -5.632 12.753 5.491 1.00 95.44 270 SER A N 1
ATOM 2168 C CA . SER A 1 270 ? -4.695 13.070 4.415 1.00 95.44 270 SER A CA 1
ATOM 2169 C C . SER A 1 270 ? -4.247 11.796 3.710 1.00 95.44 270 SER A C 1
ATOM 2171 O O . SER A 1 270 ? -4.336 10.699 4.275 1.00 95.44 270 SER A O 1
ATOM 2173 N N . VAL A 1 271 ? -3.789 11.961 2.472 1.00 97.62 271 VAL A N 1
ATOM 2174 C CA . VAL A 1 271 ? -3.049 10.955 1.713 1.00 97.62 271 VAL A CA 1
ATOM 2175 C C . VAL A 1 271 ? -1.959 11.694 0.955 1.00 97.62 271 VAL A C 1
ATOM 2177 O O . VAL A 1 271 ? -2.269 12.590 0.185 1.00 97.62 271 VAL A O 1
ATOM 2180 N N . ASP A 1 272 ? -0.706 11.331 1.153 1.00 97.69 272 ASP A N 1
ATOM 2181 C CA . ASP A 1 272 ? 0.454 12.046 0.643 1.00 97.69 272 ASP A CA 1
ATOM 2182 C C . ASP A 1 272 ? 1.349 11.076 -0.143 1.00 97.69 272 ASP A C 1
ATOM 2184 O O . ASP A 1 272 ? 1.522 9.915 0.244 1.00 97.69 272 ASP A O 1
ATOM 2188 N N . ILE A 1 273 ? 1.906 11.551 -1.260 1.00 98.38 273 ILE A N 1
ATOM 2189 C CA . ILE A 1 273 ? 2.913 10.822 -2.040 1.00 98.38 273 ILE A CA 1
ATOM 2190 C C . ILE A 1 273 ? 4.289 11.219 -1.518 1.00 98.38 273 ILE A C 1
ATOM 2192 O O . ILE A 1 273 ? 4.602 12.404 -1.406 1.00 98.38 273 ILE A O 1
ATOM 2196 N N . LEU A 1 274 ? 5.112 10.224 -1.204 1.00 97.75 274 LEU A N 1
ATOM 2197 C CA . LEU A 1 274 ? 6.466 10.416 -0.704 1.00 97.75 274 LEU A CA 1
ATOM 2198 C C . LEU A 1 274 ? 7.463 9.837 -1.706 1.00 97.75 274 LEU A C 1
ATOM 2200 O O . LEU A 1 274 ? 7.541 8.622 -1.895 1.00 97.75 274 LEU A O 1
ATOM 2204 N N . GLU A 1 275 ? 8.239 10.717 -2.327 1.00 95.06 275 GLU A N 1
ATOM 2205 C CA . GLU A 1 275 ? 9.202 10.348 -3.370 1.00 95.06 275 GLU A CA 1
ATOM 2206 C C . GLU A 1 275 ? 10.537 9.864 -2.783 1.00 95.06 275 GLU A C 1
ATOM 2208 O O . GLU A 1 275 ? 11.157 8.919 -3.281 1.00 95.06 275 GLU A O 1
ATOM 2213 N N . SER A 1 276 ? 10.973 10.504 -1.696 1.00 94.69 276 SER A N 1
ATOM 2214 C CA . SER A 1 276 ? 12.294 10.322 -1.098 1.00 94.69 276 SER A CA 1
ATOM 2215 C C . SER A 1 276 ? 12.286 10.505 0.417 1.00 94.69 276 SER A C 1
ATOM 2217 O O . SER A 1 276 ? 11.337 11.035 0.999 1.00 94.69 276 SER A O 1
ATOM 2219 N N . ASP A 1 277 ? 13.383 10.115 1.073 1.00 92.19 277 ASP A N 1
ATOM 2220 C CA . ASP A 1 277 ? 13.611 10.476 2.472 1.00 92.19 277 ASP A CA 1
ATOM 2221 C C . ASP A 1 277 ? 13.900 11.985 2.624 1.00 92.19 277 ASP A C 1
ATOM 2223 O O . ASP A 1 277 ? 14.052 12.722 1.646 1.00 92.19 277 ASP A O 1
ATOM 2227 N N . ASN A 1 278 ? 14.034 12.450 3.870 1.00 88.81 278 ASN A N 1
ATOM 2228 C CA . ASN A 1 278 ? 14.345 13.852 4.181 1.00 88.81 278 ASN A CA 1
ATOM 2229 C C . ASN A 1 278 ? 15.713 14.326 3.643 1.00 88.81 278 ASN A C 1
ATOM 2231 O O . ASN A 1 278 ? 16.001 15.519 3.697 1.00 88.81 278 ASN A O 1
ATOM 2235 N N . SER A 1 279 ? 16.577 13.416 3.177 1.00 90.31 279 SER A N 1
ATOM 2236 C CA . SER A 1 279 ? 17.862 13.743 2.545 1.00 90.31 279 SER A CA 1
ATOM 2237 C C . SER A 1 279 ? 17.788 13.798 1.015 1.00 90.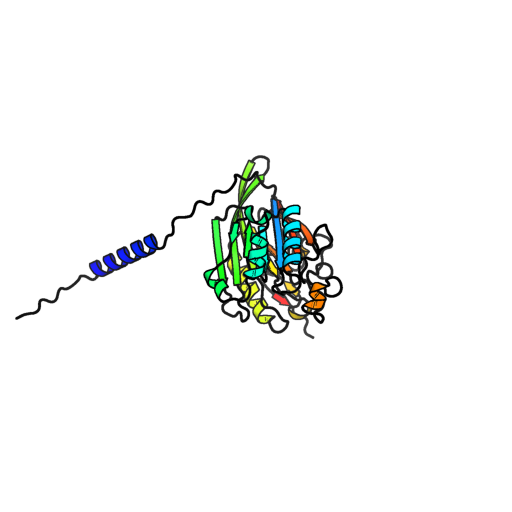31 279 SER A C 1
ATOM 2239 O O . SER A 1 279 ? 18.800 14.076 0.375 1.00 90.31 279 SER A O 1
ATOM 2241 N N . GLY A 1 280 ? 16.611 13.550 0.430 1.00 92.56 280 GLY A N 1
ATOM 2242 C CA . GLY A 1 280 ? 16.410 13.493 -1.019 1.00 92.56 280 GLY A CA 1
ATOM 2243 C C . GLY A 1 280 ? 16.755 12.137 -1.643 1.00 92.56 280 GLY A C 1
ATOM 2244 O O . GLY A 1 280 ? 16.816 12.029 -2.865 1.00 92.56 280 GLY A O 1
ATOM 2245 N N . ALA A 1 281 ? 16.995 11.092 -0.841 1.00 94.50 281 ALA A N 1
ATOM 2246 C CA . ALA A 1 281 ? 17.275 9.758 -1.364 1.00 94.50 281 ALA A CA 1
ATOM 2247 C C . ALA A 1 281 ? 15.968 9.033 -1.719 1.00 94.50 281 ALA A C 1
ATOM 2249 O O . ALA A 1 281 ? 15.157 8.748 -0.835 1.00 94.50 281 ALA A O 1
ATOM 2250 N N . TYR A 1 282 ? 15.775 8.729 -3.006 1.00 96.50 282 TYR A N 1
ATOM 2251 C CA . TYR A 1 282 ? 14.620 7.971 -3.499 1.00 96.50 282 TYR A CA 1
ATOM 2252 C C . TYR A 1 282 ? 14.547 6.576 -2.870 1.00 96.50 282 TYR A C 1
ATOM 2254 O O . TYR A 1 282 ? 15.569 5.935 -2.598 1.00 96.50 282 TYR A O 1
ATOM 2262 N N . PHE A 1 283 ? 13.324 6.095 -2.661 1.00 97.19 283 PHE A N 1
ATOM 2263 C CA . PHE A 1 283 ? 13.075 4.805 -2.020 1.00 97.19 283 PHE A CA 1
ATOM 2264 C C . PHE A 1 283 ? 13.166 3.623 -2.979 1.00 97.19 283 PHE A C 1
ATOM 2266 O O . PHE A 1 283 ? 13.722 2.580 -2.642 1.00 97.19 283 PHE A O 1
ATOM 2273 N N . SER A 1 284 ? 12.555 3.781 -4.144 1.00 98.50 284 SER A N 1
ATOM 2274 C CA . SER A 1 284 ? 12.184 2.716 -5.065 1.00 98.50 284 SER A CA 1
ATOM 2275 C C . SER A 1 284 ? 11.903 3.334 -6.435 1.00 98.50 284 SER A C 1
ATOM 2277 O O . SER A 1 284 ? 11.917 4.559 -6.561 1.00 98.50 284 SER A O 1
ATOM 2279 N N . ASP A 1 285 ? 11.651 2.526 -7.457 1.00 98.06 285 ASP A N 1
ATOM 2280 C CA . ASP A 1 285 ? 11.036 2.989 -8.707 1.00 98.06 285 ASP A CA 1
ATOM 2281 C C . ASP A 1 285 ? 9.568 3.422 -8.530 1.00 98.06 285 ASP A C 1
ATOM 2283 O O . ASP A 1 285 ? 9.071 4.256 -9.289 1.00 98.06 285 ASP A O 1
ATOM 2287 N N . HIS A 1 286 ? 8.933 3.003 -7.436 1.00 98.62 286 HIS A N 1
ATOM 2288 C CA . HIS A 1 286 ? 7.682 3.576 -6.939 1.00 98.62 286 HIS A CA 1
ATOM 2289 C C . HIS A 1 286 ? 7.900 4.684 -5.894 1.00 98.62 286 HIS A C 1
ATOM 2291 O O . HIS A 1 286 ? 8.861 4.688 -5.119 1.00 98.62 286 HIS A O 1
ATOM 2297 N N . PHE A 1 287 ? 6.941 5.600 -5.817 1.00 98.62 287 PHE A N 1
ATOM 2298 C CA . PHE A 1 287 ? 6.751 6.508 -4.691 1.00 98.62 287 PHE A CA 1
ATOM 2299 C C . PHE A 1 287 ? 5.837 5.870 -3.643 1.00 98.62 287 PHE A C 1
ATOM 2301 O O . PHE A 1 287 ? 4.909 5.132 -3.970 1.00 98.62 287 PHE A O 1
ATOM 2308 N N . ALA A 1 288 ? 6.079 6.163 -2.366 1.00 98.62 288 ALA A N 1
ATOM 2309 C CA . ALA A 1 288 ? 5.254 5.626 -1.290 1.00 98.62 288 ALA A CA 1
ATOM 2310 C C . ALA A 1 288 ? 3.951 6.423 -1.149 1.00 98.62 288 ALA A C 1
ATOM 2312 O O . ALA A 1 288 ? 3.942 7.640 -1.323 1.00 98.62 288 ALA A O 1
ATOM 2313 N N . LEU A 1 289 ? 2.875 5.751 -0.741 1.00 98.44 289 LEU A N 1
ATOM 2314 C CA . LEU A 1 289 ? 1.655 6.407 -0.271 1.00 98.44 289 LEU A CA 1
ATOM 2315 C C . LEU A 1 289 ? 1.591 6.355 1.250 1.00 98.44 289 LEU A C 1
ATOM 2317 O O . LEU A 1 289 ? 1.628 5.276 1.849 1.00 98.44 289 LEU A O 1
ATOM 2321 N N . HIS A 1 290 ? 1.445 7.520 1.871 1.00 98.56 290 HIS A N 1
ATOM 2322 C CA . HIS A 1 290 ? 1.236 7.679 3.306 1.00 98.56 290 HIS A CA 1
ATOM 2323 C C . HIS A 1 290 ? -0.155 8.263 3.549 1.00 98.56 290 HIS A C 1
ATOM 2325 O O . HIS A 1 290 ? -0.517 9.254 2.937 1.00 98.56 290 HIS A O 1
ATOM 2331 N N . ALA A 1 291 ? -0.964 7.642 4.403 1.00 98.31 291 ALA A N 1
ATOM 2332 C CA . ALA A 1 291 ? -2.305 8.120 4.718 1.00 98.31 291 ALA A CA 1
ATOM 2333 C C . ALA A 1 291 ? -2.535 8.188 6.224 1.00 98.31 291 ALA A C 1
ATOM 2335 O O . ALA A 1 291 ? -2.133 7.294 6.971 1.00 98.31 291 ALA A O 1
ATOM 2336 N N . GLU A 1 292 ? -3.261 9.213 6.654 1.00 96.94 292 GLU A N 1
ATOM 2337 C CA . GLU A 1 292 ? -3.698 9.373 8.037 1.00 96.94 292 GLU A CA 1
ATOM 2338 C C . GLU A 1 292 ? -5.211 9.193 8.131 1.00 96.94 292 GLU A C 1
ATOM 2340 O O . GLU A 1 292 ? -5.987 9.917 7.502 1.00 96.94 292 GLU A O 1
ATOM 2345 N N . LEU A 1 293 ? -5.644 8.230 8.944 1.00 94.69 293 LEU A N 1
ATOM 2346 C CA . LEU A 1 293 ? -7.047 8.012 9.279 1.00 94.69 293 LEU A CA 1
ATOM 2347 C C . LEU A 1 293 ? -7.320 8.536 10.689 1.00 94.69 293 LEU A C 1
ATOM 2349 O O . LEU A 1 293 ? -6.674 8.106 11.638 1.00 94.69 293 LEU A O 1
ATOM 2353 N N . GLY A 1 294 ? -8.293 9.423 10.861 1.00 89.25 294 GLY A N 1
ATOM 2354 C CA . GLY A 1 294 ? -8.730 9.894 12.180 1.00 89.25 294 GLY A CA 1
ATOM 2355 C C . GLY A 1 294 ? -9.983 9.164 12.650 1.00 89.25 294 GLY A C 1
ATOM 2356 O O . GLY A 1 294 ? -10.800 8.769 11.819 1.00 89.25 294 GLY A O 1
ATOM 2357 N N . VAL A 1 295 ? -10.156 9.019 13.966 1.00 85.69 295 VAL A N 1
ATOM 2358 C CA . VAL A 1 295 ? -11.429 8.548 14.540 1.00 85.69 295 VAL A CA 1
ATOM 2359 C C . VAL A 1 295 ? -12.528 9.568 14.253 1.00 85.69 295 VAL A C 1
ATOM 2361 O O . VAL A 1 295 ? -12.305 10.779 14.335 1.00 85.69 295 VAL A O 1
ATOM 2364 N N . GLY A 1 296 ? -13.702 9.070 13.883 1.00 72.38 296 GLY A N 1
ATOM 2365 C CA . GLY A 1 296 ? -14.891 9.873 13.636 1.00 72.38 296 GLY A CA 1
ATOM 2366 C C . GLY A 1 296 ? -15.729 9.316 12.493 1.00 72.38 296 GLY A C 1
ATOM 2367 O O . GLY A 1 296 ? -15.208 8.757 11.528 1.00 72.38 296 GLY A O 1
ATOM 2368 N N . ILE A 1 297 ? -17.042 9.502 12.605 1.00 57.09 297 ILE A N 1
ATOM 2369 C CA . ILE A 1 297 ? -18.002 9.140 11.564 1.00 57.09 297 ILE A CA 1
ATOM 2370 C C . ILE A 1 297 ? -18.017 10.264 10.529 1.00 57.09 297 ILE A C 1
ATOM 2372 O O . ILE A 1 297 ? -18.289 11.42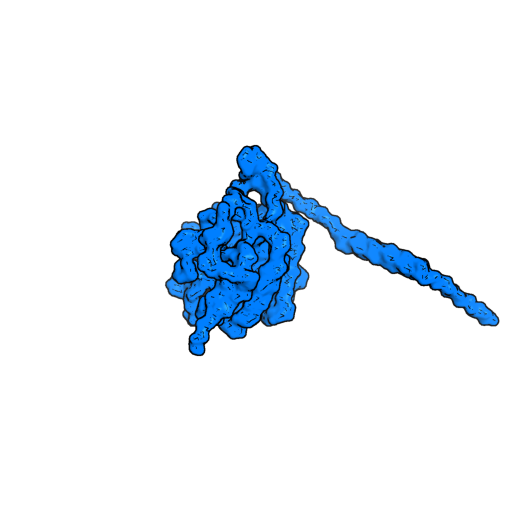2 10.850 1.00 57.09 297 ILE A O 1
ATOM 2376 N N . LEU A 1 298 ? -17.753 9.928 9.272 1.00 52.56 298 LEU A N 1
ATOM 2377 C CA . LEU A 1 298 ? -18.102 10.814 8.168 1.00 52.56 298 LEU A CA 1
ATOM 2378 C C . LEU A 1 298 ? -19.604 10.733 7.951 1.00 52.56 298 LEU A C 1
ATOM 2380 O O . LEU A 1 298 ? -20.147 9.651 7.740 1.00 52.56 298 LEU A O 1
ATOM 2384 N N . SER A 1 299 ? -20.269 11.882 7.997 1.00 41.28 299 SER A N 1
ATOM 2385 C CA . SER A 1 299 ? -21.722 11.984 7.862 1.00 41.28 299 SER A CA 1
ATOM 2386 C C . SER A 1 299 ? -22.251 11.601 6.477 1.00 41.28 299 SER A C 1
ATOM 2388 O O . SER A 1 299 ? -23.465 11.510 6.316 1.00 41.28 299 SER A O 1
ATOM 2390 N N . ASP A 1 300 ? -21.397 11.313 5.488 1.00 46.66 300 ASP A N 1
ATOM 2391 C CA . ASP A 1 300 ? -21.851 10.669 4.259 1.00 46.66 300 ASP A CA 1
ATOM 2392 C C . ASP A 1 300 ? -20.708 9.974 3.498 1.00 46.66 300 ASP A C 1
ATOM 2394 O O . ASP A 1 300 ? -19.845 10.621 2.906 1.00 46.66 300 ASP A O 1
ATOM 2398 N N . SER A 1 301 ? -20.726 8.639 3.425 1.00 45.81 301 SER A N 1
ATOM 2399 C CA . SER A 1 301 ? -19.848 7.875 2.515 1.00 45.81 301 SER A CA 1
ATOM 2400 C C . SER A 1 301 ? -20.056 8.258 1.040 1.00 45.81 301 SER A C 1
ATOM 2402 O O . SER A 1 301 ? -19.179 8.029 0.204 1.00 45.81 301 SER A O 1
ATOM 2404 N N . ARG A 1 302 ? -21.183 8.918 0.720 1.00 46.72 302 ARG A N 1
ATOM 2405 C CA . ARG A 1 302 ? -21.459 9.522 -0.592 1.00 46.72 302 ARG A CA 1
ATOM 2406 C C . ARG A 1 302 ? -20.523 10.681 -0.941 1.00 46.72 302 ARG A C 1
ATOM 2408 O O . ARG A 1 302 ? -20.343 10.951 -2.124 1.00 46.72 302 ARG A O 1
ATOM 2415 N N . GLN A 1 303 ? -19.888 11.333 0.037 1.00 49.44 303 GLN A N 1
ATOM 2416 C CA . GLN A 1 303 ? -18.982 12.457 -0.231 1.00 49.44 303 GLN A CA 1
ATOM 2417 C C . GLN A 1 303 ? -17.700 12.015 -0.965 1.00 49.44 303 GLN A C 1
ATOM 2419 O O . GLN A 1 303 ? -17.124 12.793 -1.723 1.00 49.44 303 GLN A O 1
ATOM 2424 N N . TYR A 1 304 ? -17.307 10.748 -0.802 1.00 54.44 304 TYR A N 1
ATOM 2425 C CA . TYR A 1 304 ? -16.087 10.164 -1.369 1.00 54.44 304 TYR A CA 1
ATOM 2426 C C . TYR A 1 304 ? -16.276 9.489 -2.721 1.00 54.44 304 TYR A C 1
ATOM 2428 O O . TYR A 1 304 ? -15.304 9.114 -3.371 1.00 54.44 304 TYR A O 1
ATOM 2436 N N . ASN A 1 305 ? -17.522 9.304 -3.150 1.00 56.31 305 ASN A N 1
ATOM 2437 C CA . ASN A 1 305 ? -17.839 8.397 -4.239 1.00 56.31 305 ASN A CA 1
ATOM 2438 C C . ASN A 1 305 ? -18.670 9.118 -5.300 1.00 56.31 305 ASN A C 1
ATOM 2440 O O . ASN A 1 305 ? -19.868 8.886 -5.452 1.00 56.31 305 ASN A O 1
ATOM 2444 N N . ARG A 1 306 ? -18.020 10.023 -6.048 1.00 56.34 306 ARG A N 1
ATOM 2445 C CA . ARG A 1 306 ? -18.669 10.776 -7.140 1.00 56.34 306 ARG A CA 1
ATOM 2446 C C . ARG A 1 306 ? -19.209 9.865 -8.258 1.00 56.34 306 ARG A C 1
ATOM 2448 O O . ARG A 1 306 ? -20.086 10.302 -8.990 1.00 56.34 306 ARG A O 1
ATOM 2455 N N . ASN A 1 307 ? -18.743 8.612 -8.343 1.00 58.97 307 ASN A N 1
ATOM 2456 C CA . ASN A 1 307 ? -19.120 7.616 -9.356 1.00 58.97 307 ASN A CA 1
ATOM 2457 C C . ASN A 1 307 ? -19.430 6.231 -8.741 1.00 58.97 307 ASN A C 1
ATOM 2459 O O . ASN A 1 307 ? -18.931 5.208 -9.206 1.00 58.97 307 ASN A O 1
ATOM 2463 N N . ALA A 1 308 ? -20.212 6.176 -7.662 1.00 64.56 308 ALA A N 1
ATOM 2464 C CA . ALA A 1 308 ? -20.473 4.918 -6.963 1.00 64.56 308 ALA A CA 1
ATOM 2465 C C . ALA A 1 308 ? -21.264 3.899 -7.815 1.00 64.56 308 ALA A C 1
ATOM 2467 O O . ALA A 1 308 ? -22.201 4.265 -8.527 1.00 64.56 308 ALA A O 1
ATOM 2468 N N . SER A 1 309 ? -20.925 2.611 -7.699 1.00 74.44 309 SER A N 1
ATOM 2469 C CA . SER A 1 309 ? -21.661 1.496 -8.315 1.00 74.44 309 SER A CA 1
ATOM 2470 C C . SER A 1 309 ? -22.146 0.502 -7.252 1.00 74.44 309 SER A C 1
ATOM 2472 O O . SER A 1 309 ? -21.614 0.440 -6.145 1.00 74.44 309 SER A O 1
ATOM 2474 N N . ASN A 1 310 ? -23.151 -0.314 -7.581 1.00 82.94 310 ASN A N 1
ATOM 2475 C CA . ASN A 1 310 ? -23.590 -1.429 -6.726 1.00 82.94 310 ASN A CA 1
ATOM 2476 C C . ASN A 1 310 ? -22.666 -2.656 -6.833 1.00 82.94 310 ASN A C 1
ATOM 2478 O O . ASN A 1 310 ? -22.771 -3.589 -6.039 1.00 82.94 310 ASN A O 1
ATOM 2482 N N . LYS A 1 311 ? -21.773 -2.676 -7.826 1.00 90.56 311 LYS A N 1
ATOM 2483 C CA . LYS A 1 311 ? -20.796 -3.743 -8.071 1.00 90.56 311 LYS A CA 1
ATOM 2484 C C . LYS A 1 311 ? -19.471 -3.142 -8.536 1.00 90.56 311 LYS A C 1
ATOM 2486 O O . LYS A 1 311 ? -19.452 -2.029 -9.048 1.00 90.56 311 LYS A O 1
ATOM 2491 N N . LEU A 1 312 ? -18.382 -3.891 -8.393 1.00 94.19 312 LEU A N 1
ATOM 2492 C CA . LEU A 1 312 ? -17.104 -3.515 -8.996 1.00 94.19 312 LEU A CA 1
ATOM 2493 C C . LEU A 1 312 ? -17.240 -3.513 -10.528 1.00 94.19 312 LEU A C 1
ATOM 2495 O O . LEU A 1 312 ? -17.681 -4.512 -11.098 1.00 94.19 312 LEU A O 1
ATOM 2499 N N . GLU A 1 313 ? -16.871 -2.413 -11.184 1.00 94.31 313 GLU A N 1
ATOM 2500 C CA . GLU A 1 313 ? -16.893 -2.289 -12.648 1.00 94.31 313 GLU A CA 1
ATOM 2501 C C . GLU A 1 313 ? -15.566 -1.746 -13.179 1.00 94.31 313 GLU A C 1
ATOM 2503 O O . GLU A 1 313 ? -15.010 -0.809 -12.616 1.00 94.31 313 GLU A O 1
ATOM 2508 N N . PHE A 1 314 ? -15.103 -2.311 -14.296 1.00 94.00 314 PHE A N 1
ATOM 2509 C CA . PHE A 1 314 ? -13.962 -1.823 -15.072 1.00 94.00 314 PHE A CA 1
ATOM 2510 C C . PHE A 1 314 ? -14.487 -1.276 -16.403 1.00 94.00 314 PHE A C 1
ATOM 2512 O O . PHE A 1 314 ? -14.812 -2.047 -17.316 1.00 94.00 314 PHE A O 1
ATOM 2519 N N . ARG A 1 315 ? -14.616 0.049 -16.509 1.00 91.38 315 ARG A N 1
ATOM 2520 C CA . ARG A 1 315 ? -15.125 0.746 -17.699 1.00 91.38 315 ARG A CA 1
ATOM 2521 C C . ARG A 1 315 ? -13.968 1.121 -18.614 1.00 91.38 315 ARG A C 1
ATOM 2523 O O . ARG A 1 315 ? -13.485 2.250 -18.620 1.00 91.38 315 ARG A O 1
ATOM 2530 N N . ARG A 1 316 ? -13.525 0.140 -19.395 1.00 89.12 316 ARG A N 1
ATOM 2531 C CA . ARG A 1 316 ? -12.503 0.336 -20.428 1.00 89.12 316 ARG A CA 1
ATOM 2532 C C . ARG A 1 316 ? -13.058 1.254 -21.513 1.00 89.12 316 ARG A C 1
ATOM 2534 O O . ARG A 1 316 ? -14.179 1.049 -21.980 1.00 89.12 316 ARG A O 1
ATOM 2541 N N . LYS A 1 317 ? -12.284 2.268 -21.904 1.00 76.75 317 LYS A N 1
ATOM 2542 C CA . LYS A 1 317 ? -12.617 3.077 -23.078 1.00 76.75 317 LYS A CA 1
ATOM 2543 C C . LYS A 1 317 ? -12.498 2.158 -24.290 1.00 76.75 317 LYS A C 1
ATOM 2545 O O . LYS A 1 317 ? -11.451 1.553 -24.487 1.00 76.75 317 LYS A O 1
ATOM 2550 N N . ILE A 1 318 ? -13.585 1.992 -25.039 1.00 59.22 318 ILE A N 1
ATOM 2551 C CA . ILE A 1 318 ? -13.544 1.261 -26.306 1.00 59.22 318 ILE A CA 1
ATOM 2552 C C . ILE A 1 318 ? -12.713 2.129 -27.253 1.00 59.22 318 ILE A C 1
ATOM 2554 O O . ILE A 1 318 ? -13.176 3.193 -27.662 1.00 59.22 318 ILE A O 1
ATOM 2558 N N . THR A 1 319 ? -11.468 1.727 -27.491 1.00 51.19 319 THR A N 1
ATOM 2559 C CA . THR A 1 319 ? -10.614 2.270 -28.554 1.00 51.19 319 THR A CA 1
ATOM 2560 C C . THR A 1 319 ? -10.949 1.628 -29.880 1.00 51.19 319 THR A C 1
ATOM 2562 O O . THR A 1 319 ? -11.061 0.377 -29.889 1.00 51.19 319 THR A O 1
#